Protein AF-A0A4Q2D2C4-F1 (afdb_monomer_lite)

Sequence (188 aa):
MQDNMLVNVSGLPGRWMGMDLNIEHLIRYMKALFASKGIYSNWERLGNISAGIHWLHQLKKQVTTSVKSGYYSSTHKNVDTSPLVFRIANKVSELHLQHYSPKHTSNPKNQPVPDLQAAGYKKFASSSLDIFNQKVMAWKEGIASEEFSKEPEGLMEEDTIGENQILAIDPEDLPENQHDGSALHDDD

pLDDT: mean 72.81, std 18.46, range [30.92, 94.38]

Foldseek 3Di:
DDDFDWDQPPPDPPRTDTDDPCVVVLVVVLVVVLPVVPPPRDPVVSVVCSVCVVVVVVVVVVVCVVVVVDDQDPDPDDGPCVVVVVVVVVVCVVVVVVDDDPCPVVDPPDDPDDPPVVVVVVVPVPDPPVLVVVVVVCVVVVHDPPPSPPDPPDDPPPPDPDDPPPPPPPPPPDPPPPPDDDDDDDDD

Secondary structure (DSSP, 8-state):
---PEEE-TT--TT--EEE-THHHHHHHHHHHHHHTTGGG--HHHHHHHHHHHHHHHHHHHHHHHHTT---S-SSSSPP--HHHHHHHHHHHHHTTTTS--S--TT-TT-PPPP-HHHHHHHHHHHS-HHHHHHHHHHHHHT--TTSS----S-----------------TT-S--------------

Radius of gyration: 35.4 Å; chains: 1; bounding box: 76×49×92 Å

Structure (mmCIF, N/CA/C/O backbone):
data_AF-A0A4Q2D2C4-F1
#
_entry.id   AF-A0A4Q2D2C4-F1
#
loop_
_atom_site.group_PDB
_atom_site.id
_atom_site.type_symbol
_atom_site.label_atom_id
_atom_site.label_alt_id
_atom_site.label_comp_id
_atom_site.label_asym_id
_atom_site.label_entity_id
_atom_site.label_seq_id
_atom_site.pdbx_PDB_ins_code
_atom_site.Cartn_x
_atom_site.Cartn_y
_atom_site.Cartn_z
_atom_site.occupancy
_atom_site.B_iso_or_equiv
_atom_site.auth_seq_id
_atom_site.auth_comp_id
_atom_site.auth_asym_id
_atom_site.auth_atom_id
_atom_site.pdbx_PDB_model_num
ATOM 1 N N . MET A 1 1 ? 27.115 -2.542 -12.116 1.00 40.25 1 MET A N 1
ATOM 2 C CA . MET A 1 1 ? 27.566 -2.928 -13.464 1.00 40.25 1 MET A CA 1
ATOM 3 C C . MET A 1 1 ? 26.462 -3.817 -14.013 1.00 40.25 1 MET A C 1
ATOM 5 O O . MET A 1 1 ? 26.250 -4.877 -13.449 1.00 40.25 1 MET A O 1
ATOM 9 N N . GLN A 1 2 ? 25.612 -3.302 -14.906 1.00 51.84 2 GLN A N 1
ATOM 10 C CA . GLN A 1 2 ? 24.543 -4.097 -15.523 1.00 51.84 2 GLN A CA 1
ATOM 11 C C . GLN A 1 2 ? 25.089 -4.597 -16.859 1.00 51.84 2 GLN A C 1
ATOM 13 O O . GLN A 1 2 ? 25.426 -3.784 -17.720 1.00 51.84 2 GLN A O 1
ATOM 18 N N . ASP A 1 3 ? 25.232 -5.911 -16.995 1.00 51.91 3 ASP A N 1
ATOM 19 C CA . ASP A 1 3 ? 25.714 -6.543 -18.219 1.00 51.91 3 ASP A CA 1
ATOM 20 C C . ASP A 1 3 ? 24.605 -6.481 -19.275 1.00 51.91 3 ASP A C 1
ATOM 22 O O . ASP A 1 3 ? 23.665 -7.275 -19.272 1.00 51.91 3 ASP A O 1
ATOM 26 N N . ASN A 1 4 ? 24.673 -5.491 -20.166 1.00 65.75 4 ASN A N 1
ATOM 27 C CA . ASN A 1 4 ? 23.755 -5.404 -21.297 1.00 65.75 4 ASN A CA 1
ATOM 28 C C . ASN A 1 4 ? 24.080 -6.528 -22.286 1.00 65.75 4 ASN A C 1
ATOM 30 O O . ASN A 1 4 ? 25.170 -6.570 -22.860 1.00 65.75 4 ASN A O 1
ATOM 34 N N . MET A 1 5 ? 23.131 -7.438 -22.500 1.00 74.19 5 MET A N 1
ATOM 35 C CA . MET A 1 5 ? 23.293 -8.523 -23.464 1.00 74.19 5 MET A CA 1
ATOM 36 C C . MET A 1 5 ? 23.126 -7.991 -24.890 1.00 74.19 5 MET A C 1
ATOM 38 O O . MET A 1 5 ? 22.168 -7.282 -25.193 1.00 74.19 5 MET A O 1
ATOM 42 N N . LEU A 1 6 ? 24.040 -8.353 -25.789 1.00 82.88 6 LEU A N 1
ATOM 43 C CA . LEU A 1 6 ? 23.878 -8.124 -27.223 1.00 82.88 6 LEU A CA 1
ATOM 44 C C . LEU A 1 6 ? 23.164 -9.328 -27.841 1.00 82.88 6 LEU A C 1
ATOM 46 O O . LEU A 1 6 ? 23.638 -10.457 -27.722 1.00 82.88 6 LEU A O 1
ATOM 50 N N . VAL A 1 7 ? 22.048 -9.095 -28.530 1.00 82.00 7 VAL A N 1
ATOM 51 C CA . VAL A 1 7 ? 21.316 -10.142 -29.255 1.00 82.00 7 VAL A CA 1
ATOM 52 C C . VAL A 1 7 ? 21.260 -9.797 -30.736 1.00 82.00 7 VAL A C 1
ATOM 54 O O . VAL A 1 7 ? 20.929 -8.677 -31.129 1.00 82.00 7 VAL A O 1
ATOM 57 N N . ASN A 1 8 ? 21.595 -10.770 -31.581 1.00 89.62 8 ASN A N 1
ATOM 58 C CA . ASN A 1 8 ? 21.435 -10.649 -33.022 1.00 89.62 8 ASN A CA 1
ATOM 59 C C . ASN A 1 8 ? 20.040 -11.128 -33.429 1.00 89.62 8 ASN A C 1
ATOM 61 O O . ASN A 1 8 ? 19.830 -12.300 -33.727 1.00 89.62 8 ASN A O 1
ATOM 65 N N . VAL A 1 9 ? 19.088 -10.199 -33.455 1.00 83.62 9 VAL A N 1
ATOM 66 C CA . VAL A 1 9 ? 17.686 -10.482 -33.808 1.00 83.62 9 VAL A CA 1
ATOM 67 C C . VAL A 1 9 ? 17.524 -10.884 -35.281 1.00 83.62 9 VAL A C 1
ATOM 69 O O . VAL A 1 9 ? 16.544 -11.519 -35.650 1.00 83.62 9 VAL A O 1
ATOM 72 N N . SER A 1 10 ? 18.481 -10.502 -36.131 1.00 86.00 10 SER A N 1
ATOM 73 C CA . SER A 1 10 ? 18.415 -10.685 -37.586 1.00 86.00 10 SER A CA 1
ATOM 74 C C . SER A 1 10 ? 19.129 -11.937 -38.101 1.00 86.00 10 SER A C 1
ATOM 76 O O . SER A 1 10 ? 18.955 -12.298 -39.260 1.00 86.00 10 SER A O 1
ATOM 78 N N . GLY A 1 11 ? 19.987 -12.556 -37.284 1.00 89.00 11 GLY A N 1
ATOM 79 C CA . GLY A 1 11 ? 20.883 -13.644 -37.692 1.00 89.00 11 GLY A CA 1
ATOM 80 C C . GLY A 1 11 ? 22.022 -13.234 -38.642 1.00 89.00 11 GLY A C 1
ATOM 81 O O . GLY A 1 11 ? 22.864 -14.065 -38.967 1.00 89.00 11 GLY A O 1
ATOM 82 N N . LEU A 1 12 ? 22.093 -11.969 -39.077 1.00 89.25 12 LEU A N 1
ATOM 83 C CA . LEU A 1 12 ? 23.115 -11.488 -40.012 1.00 89.25 12 LEU A CA 1
ATOM 84 C C . LEU A 1 12 ? 24.396 -11.058 -39.276 1.00 89.25 12 LEU A C 1
ATOM 86 O O . LEU A 1 12 ? 24.305 -10.375 -38.250 1.00 89.25 12 LEU A O 1
ATOM 90 N N . PRO A 1 13 ? 25.595 -11.400 -39.781 1.00 91.31 13 PRO A N 1
ATOM 91 C CA . PRO A 1 13 ? 26.849 -11.015 -39.142 1.00 91.31 13 PRO A CA 1
ATOM 92 C C . PRO A 1 13 ? 26.982 -9.487 -39.058 1.00 91.31 13 PRO A C 1
ATOM 94 O O . PRO A 1 13 ? 26.663 -8.764 -39.999 1.00 91.31 13 PRO A O 1
ATOM 97 N N . GLY A 1 14 ? 27.435 -8.994 -37.903 1.00 88.12 14 GLY A N 1
ATOM 98 C CA . GLY A 1 14 ? 27.651 -7.563 -37.655 1.00 88.12 14 GLY A CA 1
ATOM 99 C C . GLY A 1 14 ? 26.406 -6.757 -37.262 1.00 88.12 14 GLY A C 1
ATOM 100 O O . GLY A 1 14 ? 26.527 -5.561 -37.012 1.00 88.12 14 GLY A O 1
ATOM 101 N N . ARG A 1 15 ? 25.221 -7.376 -37.160 1.00 82.75 15 ARG A N 1
ATOM 102 C CA . ARG A 1 15 ? 23.982 -6.705 -36.723 1.00 82.75 15 ARG A CA 1
ATOM 103 C C . ARG A 1 15 ? 23.588 -7.129 -35.310 1.00 82.75 15 ARG A C 1
ATOM 105 O O . ARG A 1 15 ? 22.742 -7.995 -35.113 1.00 82.75 15 ARG A O 1
ATOM 112 N N . TRP A 1 16 ? 24.209 -6.498 -34.322 1.00 88.31 16 TRP A N 1
ATOM 113 C CA . TRP A 1 16 ? 23.916 -6.720 -32.906 1.00 88.31 16 TRP A CA 1
ATOM 114 C C . TRP A 1 16 ? 23.023 -5.607 -32.367 1.00 88.31 16 TRP A C 1
ATOM 116 O O . TRP A 1 16 ? 23.279 -4.430 -32.618 1.00 88.31 16 TRP A O 1
ATOM 126 N N . MET A 1 17 ? 21.985 -5.973 -31.619 1.00 83.31 17 MET A N 1
ATOM 127 C CA . MET A 1 17 ? 21.137 -5.027 -30.900 1.00 83.31 17 MET A CA 1
ATOM 128 C C . MET A 1 17 ? 21.370 -5.196 -29.401 1.00 83.31 17 MET A C 1
ATOM 130 O O . MET A 1 17 ? 21.334 -6.313 -28.885 1.00 83.31 17 MET A O 1
ATOM 134 N N . GLY A 1 18 ? 21.624 -4.089 -28.704 1.00 78.75 18 GLY A N 1
ATOM 135 C CA . GLY A 1 18 ? 21.686 -4.089 -27.246 1.00 78.75 18 GLY A CA 1
ATOM 136 C C . GLY A 1 18 ? 20.310 -4.345 -26.653 1.00 78.75 18 GLY A C 1
ATOM 137 O O . GLY A 1 18 ? 19.351 -3.652 -26.985 1.00 78.75 18 GLY A O 1
ATOM 138 N N . MET A 1 19 ? 20.219 -5.346 -25.786 1.00 67.44 19 MET A N 1
ATOM 139 C CA . MET A 1 19 ? 19.040 -5.604 -24.980 1.00 67.44 19 MET A CA 1
ATOM 140 C C . MET A 1 19 ? 19.183 -4.826 -23.674 1.00 67.44 19 MET A C 1
ATOM 142 O O . MET A 1 19 ? 20.018 -5.149 -22.831 1.00 67.44 19 MET A O 1
ATOM 146 N N . ASP A 1 20 ? 18.384 -3.772 -23.529 1.00 70.88 20 ASP A N 1
ATOM 147 C CA . ASP A 1 20 ? 18.304 -3.025 -22.279 1.00 70.88 20 ASP A CA 1
ATOM 148 C C . ASP A 1 20 ? 17.490 -3.838 -21.269 1.00 70.88 20 ASP A C 1
ATOM 150 O O . ASP A 1 20 ? 16.268 -3.915 -21.366 1.00 70.88 20 ASP A O 1
ATOM 154 N N . LEU A 1 21 ? 18.154 -4.452 -20.290 1.00 61.72 21 LEU A N 1
ATOM 155 C CA . LEU A 1 21 ? 17.480 -5.214 -19.233 1.00 61.72 21 LEU A CA 1
ATOM 156 C C . LEU A 1 21 ? 16.567 -4.328 -18.364 1.00 61.72 21 LEU A C 1
ATOM 158 O O . LEU A 1 21 ? 15.630 -4.832 -17.741 1.00 61.72 21 LEU A O 1
ATOM 162 N N . ASN A 1 22 ? 16.741 -3.000 -18.379 1.00 67.94 22 ASN A N 1
ATOM 163 C CA . ASN A 1 22 ? 15.815 -2.087 -17.708 1.00 67.94 22 ASN A CA 1
ATOM 164 C C . ASN A 1 22 ? 14.455 -1.991 -18.424 1.00 67.94 22 ASN A C 1
ATOM 166 O O . ASN A 1 22 ? 13.475 -1.534 -17.818 1.00 67.94 22 ASN A O 1
ATOM 170 N N . ILE A 1 23 ? 14.345 -2.486 -19.667 1.00 78.25 23 ILE A N 1
ATOM 171 C CA . ILE A 1 23 ? 13.066 -2.574 -20.377 1.00 78.25 23 ILE A CA 1
ATOM 172 C C . ILE A 1 23 ? 12.100 -3.533 -19.680 1.00 78.25 23 ILE A C 1
ATOM 174 O O . ILE A 1 23 ? 10.892 -3.310 -19.732 1.00 78.25 23 ILE A O 1
ATOM 178 N N . GLU A 1 24 ? 12.593 -4.549 -18.960 1.00 78.94 24 GLU A N 1
ATOM 179 C CA . GLU A 1 24 ? 11.726 -5.474 -18.222 1.00 78.94 24 GLU A CA 1
ATOM 180 C C . GLU A 1 24 ? 10.924 -4.727 -17.150 1.00 78.94 24 GLU A C 1
ATOM 182 O O . GLU A 1 24 ? 9.713 -4.924 -17.015 1.00 78.94 24 GLU A O 1
ATOM 187 N N . HIS A 1 25 ? 11.568 -3.811 -16.422 1.00 80.19 25 HIS A N 1
ATOM 188 C CA . HIS A 1 25 ? 10.891 -2.991 -15.422 1.00 80.19 25 HIS A CA 1
ATOM 189 C C . HIS A 1 25 ? 9.840 -2.081 -16.062 1.00 80.19 25 HIS A C 1
ATOM 191 O O . HIS A 1 25 ? 8.731 -1.969 -15.533 1.00 80.19 25 HIS A O 1
ATOM 197 N N . LEU A 1 26 ? 10.141 -1.481 -17.216 1.00 83.69 26 LEU A N 1
ATOM 198 C CA . LEU A 1 26 ? 9.182 -0.664 -17.965 1.00 83.69 26 LEU A CA 1
ATOM 199 C C . LEU A 1 26 ? 7.994 -1.496 -18.464 1.00 83.69 26 LEU A C 1
ATOM 201 O O . LEU A 1 26 ? 6.846 -1.106 -18.248 1.00 83.69 26 LEU A O 1
ATOM 205 N N . ILE A 1 27 ? 8.244 -2.677 -19.032 1.00 87.31 27 ILE A N 1
ATOM 206 C CA . ILE A 1 27 ? 7.202 -3.611 -19.479 1.00 87.31 27 ILE A CA 1
ATOM 207 C C . ILE A 1 27 ? 6.343 -4.061 -18.293 1.00 87.31 27 ILE A C 1
ATOM 209 O O . ILE A 1 27 ? 5.116 -4.107 -18.404 1.00 87.31 27 ILE A O 1
ATOM 213 N N . ARG A 1 28 ? 6.948 -4.356 -17.137 1.00 86.81 28 ARG A N 1
ATOM 214 C CA . ARG A 1 28 ? 6.221 -4.717 -15.912 1.00 86.81 28 ARG A CA 1
ATOM 215 C C . ARG A 1 28 ? 5.295 -3.587 -15.463 1.00 86.81 28 ARG A C 1
ATOM 217 O O . ARG A 1 28 ? 4.134 -3.847 -15.145 1.00 86.81 28 ARG A O 1
ATOM 224 N N . TYR A 1 29 ? 5.768 -2.340 -15.488 1.00 87.75 29 TYR A N 1
ATOM 225 C CA . TYR A 1 29 ? 4.935 -1.175 -15.181 1.00 87.75 29 TYR A CA 1
ATOM 226 C C . TYR A 1 29 ? 3.798 -0.989 -16.184 1.00 87.75 29 TYR A C 1
ATOM 228 O O . TYR A 1 29 ? 2.659 -0.766 -15.774 1.00 87.75 29 TYR A O 1
ATOM 236 N N . MET A 1 30 ? 4.075 -1.131 -17.479 1.00 90.25 30 MET A N 1
ATOM 237 C CA . MET A 1 30 ? 3.050 -1.046 -18.519 1.00 90.25 30 MET A CA 1
ATOM 238 C C . MET A 1 30 ? 1.974 -2.117 -18.339 1.00 90.25 30 MET A C 1
ATOM 240 O O . MET A 1 30 ? 0.790 -1.797 -18.392 1.00 90.25 30 MET A O 1
ATOM 244 N N . LYS A 1 31 ? 2.363 -3.365 -18.048 1.00 90.75 31 LYS A N 1
ATOM 245 C CA . LYS A 1 31 ? 1.420 -4.455 -17.753 1.00 90.75 31 LYS A CA 1
ATOM 246 C C . LYS A 1 31 ? 0.554 -4.143 -16.534 1.00 90.75 31 LYS A C 1
ATOM 248 O O . LYS A 1 31 ? -0.653 -4.343 -16.595 1.00 90.75 31 LYS A O 1
ATOM 253 N N . ALA A 1 32 ? 1.137 -3.610 -15.458 1.00 91.31 32 ALA A N 1
ATOM 254 C CA . ALA A 1 32 ? 0.386 -3.237 -14.259 1.00 91.31 32 ALA A CA 1
ATOM 255 C C . ALA A 1 32 ? -0.622 -2.102 -14.527 1.00 91.31 32 ALA A C 1
ATOM 257 O O . ALA A 1 32 ? -1.774 -2.184 -14.103 1.00 91.31 32 ALA A O 1
ATOM 258 N N . LEU A 1 33 ? -0.216 -1.067 -15.271 1.00 89.56 33 LEU A N 1
ATOM 259 C CA . LEU A 1 33 ? -1.085 0.054 -15.657 1.00 89.56 33 LEU A CA 1
ATOM 260 C C . LEU A 1 33 ? -2.170 -0.347 -16.664 1.00 89.56 33 LEU A C 1
ATOM 262 O O . LEU A 1 33 ? -3.260 0.225 -16.675 1.00 89.56 33 LEU A O 1
ATOM 266 N N . PHE A 1 34 ? -1.878 -1.323 -17.518 1.00 91.94 34 PHE A N 1
ATOM 267 C CA . PHE A 1 34 ? -2.854 -1.903 -18.427 1.00 91.94 34 PHE A CA 1
ATOM 268 C C . PHE A 1 34 ? -3.867 -2.764 -17.665 1.00 91.94 34 PHE A C 1
ATOM 270 O O . PHE A 1 34 ? -5.068 -2.617 -17.869 1.00 91.94 34 PHE A O 1
ATOM 277 N N . ALA A 1 35 ? -3.410 -3.607 -16.737 1.00 91.94 35 ALA A N 1
ATOM 278 C CA . ALA A 1 35 ? -4.273 -4.473 -15.936 1.00 91.94 35 ALA A CA 1
ATOM 279 C C . ALA A 1 35 ? -5.197 -3.687 -14.991 1.00 91.94 35 ALA A C 1
ATOM 281 O O . ALA A 1 35 ? -6.359 -4.057 -14.835 1.00 91.94 35 ALA A O 1
ATOM 282 N N . SER A 1 36 ? -4.731 -2.573 -14.411 1.00 90.19 36 SER A N 1
ATOM 283 C CA . SER A 1 36 ? -5.508 -1.773 -13.448 1.00 90.19 36 SER A CA 1
ATOM 284 C C . SER A 1 36 ? -6.806 -1.182 -14.007 1.00 90.19 36 SER A C 1
ATOM 286 O O . SER A 1 36 ? -7.666 -0.748 -13.244 1.00 90.19 36 SER A O 1
ATOM 288 N N . LYS A 1 37 ? -6.973 -1.158 -15.334 1.00 88.25 37 LYS A N 1
ATOM 289 C CA . LYS A 1 37 ? -8.200 -0.679 -15.977 1.00 88.25 37 LYS A CA 1
ATOM 290 C C . LYS A 1 37 ? -9.253 -1.778 -16.184 1.00 88.25 37 LYS A C 1
ATOM 292 O O . LYS A 1 37 ? -10.430 -1.450 -16.337 1.00 88.25 37 LYS A O 1
ATOM 297 N N . GLY A 1 38 ? -8.862 -3.052 -16.167 1.00 91.25 38 GLY A N 1
ATOM 298 C CA . GLY A 1 38 ? -9.773 -4.184 -16.337 1.00 91.25 38 GLY A CA 1
ATOM 299 C C . GLY A 1 38 ? -10.383 -4.270 -17.741 1.00 91.25 38 GLY A C 1
ATOM 300 O O . GLY A 1 38 ? -9.673 -4.412 -18.729 1.00 91.25 38 GLY A O 1
ATOM 301 N N . ILE A 1 39 ? -11.714 -4.199 -17.833 1.00 89.88 39 ILE A N 1
ATOM 302 C CA . ILE A 1 39 ? -12.476 -4.473 -19.069 1.00 89.88 39 ILE A CA 1
ATOM 303 C C . ILE A 1 39 ? -12.185 -3.447 -20.182 1.00 89.88 39 ILE A C 1
ATOM 305 O O . ILE A 1 39 ? -12.280 -3.766 -21.362 1.00 89.88 39 ILE A O 1
ATOM 309 N N . TYR A 1 40 ? -11.769 -2.226 -19.832 1.00 88.88 40 TYR A N 1
ATOM 310 C CA . TYR A 1 40 ? -11.485 -1.157 -20.803 1.00 88.88 40 TYR A CA 1
ATOM 311 C C . TYR A 1 40 ? -10.021 -1.110 -21.269 1.00 88.88 40 TYR A C 1
ATOM 313 O O . TYR A 1 40 ? -9.517 -0.057 -21.675 1.00 88.88 40 TYR A O 1
ATOM 321 N N . SER A 1 41 ? -9.299 -2.220 -21.162 1.00 90.31 41 SER A N 1
ATOM 322 C CA . SER A 1 41 ? -7.898 -2.303 -21.563 1.00 90.31 41 SER A CA 1
ATOM 323 C C . SER A 1 41 ? -7.787 -2.599 -23.061 1.00 90.31 41 SER A C 1
ATOM 325 O O . SER A 1 41 ? -7.945 -3.735 -23.493 1.00 90.31 41 SER A O 1
ATOM 327 N N . ASN A 1 42 ? -7.530 -1.559 -23.865 1.00 93.94 42 ASN A N 1
ATOM 328 C CA . ASN A 1 42 ? -7.371 -1.652 -25.321 1.00 93.94 42 ASN A CA 1
ATOM 329 C C . ASN A 1 42 ? -5.915 -1.388 -25.771 1.00 93.94 42 ASN A C 1
ATOM 331 O O . ASN A 1 42 ? -5.143 -0.708 -25.090 1.00 93.94 42 ASN A O 1
ATOM 335 N N . TRP A 1 43 ? -5.529 -1.941 -26.924 1.00 91.81 43 TRP A N 1
ATOM 336 C CA . TRP A 1 43 ? -4.157 -1.842 -27.446 1.00 91.81 43 TRP A CA 1
ATOM 337 C C . TRP A 1 43 ? -3.723 -0.405 -27.752 1.00 91.81 43 TRP A C 1
ATOM 339 O O . TRP A 1 43 ? -2.578 -0.043 -27.493 1.00 91.81 43 TRP A O 1
ATOM 349 N N . GLU A 1 44 ? -4.640 0.435 -28.227 1.00 92.44 44 GLU A N 1
ATOM 350 C CA . GLU A 1 44 ? -4.375 1.853 -28.493 1.00 92.44 44 GLU A CA 1
ATOM 351 C C . GLU A 1 44 ? -3.953 2.598 -27.218 1.00 92.44 44 GLU A C 1
ATOM 353 O O . GLU A 1 44 ? -2.967 3.336 -27.191 1.00 92.44 44 GLU A O 1
ATOM 358 N N . ARG A 1 45 ? -4.626 2.323 -26.101 1.00 86.94 45 ARG A N 1
ATOM 359 C CA . ARG A 1 45 ? -4.282 2.882 -24.795 1.00 86.94 45 ARG A CA 1
ATOM 360 C C . ARG A 1 45 ? -2.980 2.322 -24.253 1.00 86.94 45 ARG A C 1
ATOM 362 O O . ARG A 1 45 ? -2.275 3.062 -23.575 1.00 86.94 45 ARG A O 1
ATOM 369 N N . LEU A 1 46 ? -2.635 1.066 -24.544 1.00 90.75 46 LEU A N 1
ATOM 370 C CA . LEU A 1 46 ? -1.300 0.556 -24.224 1.00 90.75 46 LEU A CA 1
ATOM 371 C C . LEU A 1 46 ? -0.218 1.366 -24.954 1.00 90.75 46 LEU A C 1
ATOM 373 O O . LEU A 1 46 ? 0.797 1.681 -24.338 1.00 90.75 46 LEU A O 1
ATOM 377 N N . GLY A 1 47 ? -0.466 1.763 -26.207 1.00 91.31 47 GLY A N 1
ATOM 378 C CA . GLY A 1 47 ? 0.388 2.691 -26.957 1.00 91.31 47 GLY A CA 1
ATOM 379 C C . GLY A 1 47 ? 0.481 4.079 -26.312 1.00 91.31 47 GLY A C 1
ATOM 380 O O . GLY A 1 47 ? 1.571 4.610 -26.123 1.00 91.31 47 GLY A O 1
ATOM 381 N N . ASN A 1 48 ? -0.643 4.644 -25.867 1.00 91.94 48 ASN A N 1
ATOM 382 C CA . ASN A 1 48 ? -0.630 5.933 -25.162 1.00 91.94 48 ASN A CA 1
ATOM 383 C C . ASN A 1 48 ? 0.110 5.854 -23.810 1.00 91.94 48 ASN A C 1
ATOM 385 O O . ASN A 1 48 ? 0.864 6.758 -23.450 1.00 91.94 48 ASN A O 1
ATOM 389 N N . ILE A 1 49 ? -0.067 4.757 -23.063 1.00 90.06 49 ILE A N 1
ATOM 390 C CA . ILE A 1 49 ? 0.644 4.504 -21.800 1.00 90.06 49 ILE A CA 1
ATOM 391 C C . ILE A 1 49 ? 2.142 4.316 -22.055 1.00 90.06 49 ILE A C 1
ATOM 393 O O . ILE A 1 49 ? 2.946 4.825 -21.276 1.00 90.06 49 ILE A O 1
ATOM 397 N N . SER A 1 50 ? 2.526 3.609 -23.122 1.00 90.69 50 SER A N 1
ATOM 398 C CA . SER A 1 50 ? 3.934 3.381 -23.458 1.00 90.69 50 SER A CA 1
ATOM 399 C C . SER A 1 50 ? 4.645 4.687 -23.805 1.00 90.69 50 SER A C 1
ATOM 401 O O . SER A 1 50 ? 5.733 4.934 -23.290 1.00 90.69 50 SER A O 1
ATOM 403 N N . ALA A 1 51 ? 3.998 5.570 -24.572 1.00 91.31 51 ALA A N 1
ATOM 404 C CA . ALA A 1 51 ? 4.527 6.892 -24.895 1.00 91.31 51 ALA A CA 1
ATOM 405 C C . ALA A 1 51 ? 4.688 7.781 -23.644 1.00 91.31 51 ALA A C 1
ATOM 407 O O . ALA A 1 51 ? 5.652 8.535 -23.527 1.00 91.31 51 ALA A O 1
ATOM 408 N N . GLY A 1 52 ? 3.766 7.670 -22.680 1.00 90.31 52 GLY A N 1
ATOM 409 C CA . GLY A 1 52 ? 3.765 8.457 -21.442 1.00 90.31 52 GLY A CA 1
ATOM 410 C C . GLY A 1 52 ? 4.515 7.839 -20.255 1.00 90.31 52 GLY A C 1
ATOM 411 O O . GLY A 1 52 ? 4.549 8.448 -19.182 1.00 90.31 52 GLY A O 1
ATOM 412 N N . ILE A 1 53 ? 5.104 6.646 -20.394 1.00 89.25 53 ILE A N 1
ATOM 413 C CA . ILE A 1 53 ? 5.600 5.862 -19.248 1.00 89.25 53 ILE A CA 1
ATOM 414 C C . ILE A 1 53 ? 6.691 6.587 -18.453 1.00 89.25 53 ILE A C 1
ATOM 416 O O . ILE A 1 53 ? 6.745 6.477 -17.227 1.00 89.25 53 ILE A O 1
ATOM 420 N N . HIS A 1 54 ? 7.525 7.372 -19.138 1.00 86.19 54 HIS A N 1
ATOM 421 C CA . HIS A 1 54 ? 8.590 8.150 -18.514 1.00 86.19 54 HIS A CA 1
ATOM 422 C C . HIS A 1 54 ? 8.027 9.181 -17.525 1.00 86.19 54 HIS A C 1
ATOM 424 O O . HIS A 1 54 ? 8.434 9.220 -16.362 1.00 86.19 54 HIS A O 1
ATOM 430 N N . TRP A 1 55 ? 7.028 9.955 -17.958 1.00 91.19 55 TRP A N 1
ATOM 431 C CA . TRP A 1 55 ? 6.356 10.957 -17.130 1.00 91.19 55 TRP A CA 1
ATOM 432 C C . TRP A 1 55 ? 5.574 10.321 -15.984 1.00 91.19 55 TRP A C 1
ATOM 434 O O . TRP A 1 55 ? 5.664 10.778 -14.846 1.00 91.19 55 TRP A O 1
ATOM 444 N N . LEU A 1 56 ? 4.873 9.213 -16.247 1.00 89.88 56 LEU A N 1
ATOM 445 C CA . LEU A 1 56 ? 4.161 8.462 -15.208 1.00 89.88 56 LEU A CA 1
ATOM 446 C C . LEU A 1 56 ? 5.111 7.953 -14.118 1.00 89.88 56 LEU A C 1
ATOM 448 O O . LEU A 1 56 ? 4.772 7.969 -12.934 1.00 89.88 56 LEU A O 1
ATOM 452 N N . HIS A 1 57 ? 6.321 7.539 -14.495 1.00 86.75 57 HIS A N 1
ATOM 453 C CA . HIS A 1 57 ? 7.327 7.098 -13.539 1.00 86.75 57 HIS A CA 1
ATOM 454 C C . HIS A 1 57 ? 7.857 8.256 -12.679 1.00 86.75 57 HIS A C 1
ATOM 456 O O . HIS A 1 57 ? 8.024 8.094 -11.467 1.00 86.75 57 HIS A O 1
ATOM 462 N N . GLN A 1 58 ? 8.100 9.426 -13.276 1.00 88.50 58 GLN A N 1
ATOM 463 C CA . GLN A 1 58 ? 8.482 10.626 -12.524 1.00 88.50 58 GLN A CA 1
ATOM 464 C C . GLN A 1 58 ? 7.377 11.047 -11.548 1.00 88.50 58 GLN A C 1
ATOM 466 O O . GLN A 1 58 ? 7.653 11.272 -10.369 1.00 88.50 58 GLN A O 1
ATOM 471 N N . LEU A 1 59 ? 6.123 11.054 -12.004 1.00 91.38 59 LEU A N 1
ATOM 472 C CA . LEU A 1 59 ? 4.971 11.396 -11.174 1.00 91.38 59 LEU A CA 1
ATOM 473 C C . LEU A 1 59 ? 4.799 10.406 -10.017 1.00 91.38 59 LEU A C 1
ATOM 475 O O . LEU A 1 59 ? 4.607 10.823 -8.877 1.00 91.38 59 LEU A O 1
ATOM 479 N N . LYS A 1 60 ? 4.971 9.100 -10.264 1.00 88.25 60 LYS A N 1
ATOM 480 C CA . LYS A 1 60 ? 4.991 8.085 -9.200 1.00 88.25 60 LYS A CA 1
ATOM 481 C C . LYS A 1 60 ? 6.051 8.407 -8.146 1.00 88.25 60 LYS A C 1
ATOM 483 O O . LYS A 1 60 ? 5.748 8.345 -6.956 1.00 88.25 60 LYS A O 1
ATOM 488 N N . LYS A 1 61 ? 7.282 8.734 -8.559 1.00 87.19 61 LYS A N 1
ATOM 489 C CA . LYS A 1 61 ? 8.361 9.114 -7.632 1.00 87.19 61 LYS A CA 1
ATOM 490 C C . LYS A 1 61 ? 7.974 10.352 -6.827 1.00 87.19 61 LYS A C 1
ATOM 492 O O . LYS A 1 61 ? 8.082 10.323 -5.608 1.00 87.19 61 LYS A O 1
ATOM 497 N N . GLN A 1 62 ? 7.460 11.389 -7.483 1.00 92.00 62 GLN A N 1
ATOM 498 C CA . GLN A 1 62 ? 7.055 12.631 -6.825 1.00 92.00 62 GLN A CA 1
ATOM 499 C C . GLN A 1 62 ? 5.942 12.409 -5.792 1.00 92.00 62 GLN A C 1
ATOM 501 O O . GLN A 1 62 ? 6.067 12.878 -4.664 1.00 92.00 62 GLN A O 1
ATOM 506 N N . VAL A 1 63 ? 4.900 11.650 -6.142 1.00 91.75 63 VAL A N 1
ATOM 507 C CA . VAL A 1 63 ? 3.797 11.304 -5.228 1.00 91.75 63 VAL A CA 1
ATOM 508 C C . VAL A 1 63 ? 4.292 10.444 -4.065 1.00 91.75 63 VAL A C 1
ATOM 510 O O . VAL A 1 63 ? 3.924 10.653 -2.914 1.00 91.75 63 VAL A O 1
ATOM 513 N N . THR A 1 64 ? 5.172 9.485 -4.339 1.00 86.56 64 THR A N 1
ATOM 514 C CA . THR A 1 64 ? 5.731 8.614 -3.297 1.00 86.56 64 THR A CA 1
ATOM 515 C C . THR A 1 64 ? 6.562 9.424 -2.295 1.00 86.56 64 THR A C 1
ATOM 517 O O . THR A 1 64 ? 6.458 9.214 -1.083 1.00 86.56 64 THR A O 1
ATOM 520 N N . THR A 1 65 ? 7.348 10.384 -2.792 1.00 87.38 65 THR A N 1
ATOM 521 C CA . THR A 1 65 ? 8.122 11.320 -1.971 1.00 87.38 65 THR A CA 1
ATOM 522 C C . THR A 1 65 ? 7.216 12.263 -1.180 1.00 87.38 65 THR A C 1
ATOM 524 O O . THR A 1 65 ? 7.447 12.449 0.014 1.00 87.38 65 THR A O 1
ATOM 527 N N . SER A 1 66 ? 6.163 12.820 -1.790 1.00 89.69 66 SER A N 1
ATOM 528 C CA . SER A 1 66 ? 5.262 13.762 -1.108 1.00 89.69 66 SER A CA 1
ATOM 529 C C . SER A 1 66 ? 4.477 13.104 0.028 1.00 89.69 66 SER A C 1
ATOM 531 O O . SER A 1 66 ? 4.329 13.696 1.095 1.00 89.69 66 SER A O 1
ATOM 533 N N . VAL A 1 67 ? 4.055 11.851 -0.153 1.00 86.44 67 VAL A N 1
ATOM 534 C CA . VAL A 1 67 ? 3.342 11.068 0.872 1.00 86.44 67 VAL A CA 1
ATOM 535 C C . VAL A 1 67 ? 4.311 10.435 1.885 1.00 86.44 67 VAL A C 1
ATOM 537 O O . VAL A 1 67 ? 3.886 9.783 2.837 1.00 86.44 67 VAL A O 1
ATOM 540 N N . LYS A 1 68 ? 5.632 10.617 1.721 1.00 83.25 68 LYS A N 1
ATOM 541 C CA . LYS A 1 68 ? 6.669 9.968 2.547 1.00 83.25 68 LYS A CA 1
ATOM 542 C C . LYS A 1 68 ? 6.460 8.446 2.641 1.00 83.25 68 LYS A C 1
ATOM 544 O O . LYS A 1 68 ? 6.717 7.827 3.676 1.00 83.25 68 LYS A O 1
ATOM 549 N N . SER A 1 69 ? 5.986 7.854 1.543 1.00 78.25 69 SER A N 1
ATOM 550 C CA . SER A 1 69 ? 5.695 6.421 1.385 1.00 78.25 69 SER A CA 1
ATOM 551 C C . SER A 1 69 ? 6.811 5.714 0.600 1.00 78.25 69 SER A C 1
ATOM 553 O O . SER A 1 69 ? 6.598 4.709 -0.071 1.00 78.25 69 SER A O 1
ATOM 555 N N . GLY A 1 70 ? 8.024 6.271 0.649 1.00 76.19 70 GLY A N 1
ATOM 556 C CA . GLY A 1 70 ? 9.201 5.707 -0.002 1.00 76.19 70 GLY A CA 1
ATOM 557 C C . GLY A 1 70 ? 9.449 4.256 0.404 1.00 76.19 70 GLY A C 1
ATOM 558 O O . GLY A 1 70 ? 9.235 3.871 1.550 1.00 76.19 70 GLY A O 1
ATOM 559 N N . TYR A 1 71 ? 9.914 3.456 -0.552 1.00 68.81 71 TYR A N 1
ATOM 560 C CA . TYR A 1 71 ? 10.345 2.086 -0.302 1.00 68.81 71 TYR A CA 1
ATOM 561 C C . TYR A 1 71 ? 11.570 2.113 0.625 1.00 68.81 71 TYR A C 1
ATOM 563 O O . TYR A 1 71 ? 12.586 2.718 0.288 1.00 68.81 71 TYR A O 1
ATOM 571 N N . TYR A 1 72 ? 11.453 1.511 1.811 1.00 65.44 72 TYR A N 1
ATOM 572 C CA . TYR A 1 72 ? 12.432 1.653 2.899 1.00 65.44 72 TYR A CA 1
ATOM 573 C C . TYR A 1 72 ? 13.666 0.753 2.778 1.00 65.44 72 TYR A C 1
ATOM 575 O O . TYR A 1 72 ? 14.610 0.913 3.546 1.00 65.44 72 TYR A O 1
ATOM 583 N N . SER A 1 73 ? 13.702 -0.179 1.828 1.00 57.75 73 SER A N 1
ATOM 584 C CA . SER A 1 73 ? 14.875 -1.032 1.636 1.00 57.75 73 SER A CA 1
ATOM 585 C C . SER A 1 73 ? 15.102 -1.275 0.150 1.00 57.75 73 SER A C 1
ATOM 587 O O . SER A 1 73 ? 14.216 -1.722 -0.550 1.00 57.75 73 SER A O 1
ATOM 589 N N . SER A 1 74 ? 16.279 -0.953 -0.372 1.00 58.34 74 SER A N 1
ATOM 590 C CA . SER A 1 74 ? 16.674 -1.313 -1.744 1.00 58.34 74 SER A CA 1
ATOM 591 C C . SER A 1 74 ? 17.361 -2.681 -1.813 1.00 58.34 74 SER A C 1
ATOM 593 O O . SER A 1 74 ? 17.691 -3.161 -2.894 1.00 58.34 74 SER A O 1
ATOM 595 N N . THR A 1 75 ? 17.590 -3.304 -0.660 1.00 62.78 75 THR A N 1
ATOM 596 C CA . THR A 1 75 ? 18.341 -4.545 -0.485 1.00 62.78 75 THR A CA 1
ATOM 597 C C . THR A 1 75 ? 17.411 -5.664 -0.031 1.00 62.78 75 THR A C 1
ATOM 599 O O . THR A 1 75 ? 16.457 -5.428 0.698 1.00 62.78 75 THR A O 1
ATOM 602 N N . HIS A 1 76 ? 17.699 -6.912 -0.405 1.00 65.44 76 HIS A N 1
ATOM 603 C CA . HIS A 1 76 ? 16.959 -8.110 0.035 1.00 65.44 76 HIS A CA 1
ATOM 604 C C . HIS A 1 76 ? 17.126 -8.427 1.541 1.00 65.44 76 HIS A C 1
ATOM 606 O O . HIS A 1 76 ? 17.160 -9.584 1.946 1.00 65.44 76 HIS A O 1
ATOM 612 N N . LYS A 1 77 ? 17.282 -7.406 2.384 1.00 75.56 77 LYS A N 1
ATOM 613 C CA . LYS A 1 77 ? 17.264 -7.509 3.838 1.00 75.56 77 LYS A CA 1
ATOM 614 C C . LYS A 1 77 ? 15.833 -7.271 4.311 1.00 75.56 77 LYS A C 1
ATOM 616 O O . LYS A 1 77 ? 15.149 -6.401 3.767 1.00 75.56 77 LYS A O 1
ATOM 621 N N . ASN A 1 78 ? 15.406 -8.025 5.324 1.00 75.50 78 ASN A N 1
ATOM 622 C CA . ASN A 1 78 ? 14.121 -7.813 5.989 1.00 75.50 78 ASN A CA 1
ATOM 623 C C . ASN A 1 78 ? 13.972 -6.328 6.334 1.00 75.50 78 ASN A C 1
ATOM 625 O O . ASN A 1 78 ? 14.832 -5.749 7.001 1.00 75.50 78 ASN A O 1
ATOM 629 N N . VAL A 1 79 ? 12.923 -5.711 5.793 1.00 78.38 79 VAL A N 1
ATOM 630 C CA . VAL A 1 79 ? 12.647 -4.287 5.978 1.00 78.38 79 VAL A CA 1
ATOM 631 C C . VAL A 1 79 ? 12.275 -4.071 7.438 1.00 78.38 79 VAL A C 1
ATOM 633 O O . VAL A 1 79 ? 11.417 -4.781 7.956 1.00 78.38 79 VAL A O 1
ATOM 636 N N . ASP A 1 80 ? 12.900 -3.099 8.099 1.00 81.44 80 ASP A N 1
ATOM 637 C CA . ASP A 1 80 ? 12.472 -2.700 9.436 1.00 81.44 80 ASP A CA 1
ATOM 638 C C . ASP A 1 80 ? 11.102 -2.008 9.346 1.00 81.44 80 ASP A C 1
ATOM 640 O O . ASP A 1 80 ? 10.972 -0.899 8.820 1.00 81.44 80 ASP A O 1
ATOM 644 N N . THR A 1 81 ? 10.061 -2.691 9.821 1.00 86.94 81 THR A N 1
ATOM 645 C CA . THR A 1 81 ? 8.676 -2.200 9.824 1.00 86.94 81 THR A CA 1
ATOM 646 C C . THR A 1 81 ? 8.320 -1.431 11.094 1.00 86.94 81 THR A C 1
ATOM 648 O O . THR A 1 81 ? 7.226 -0.863 11.163 1.00 86.94 81 THR A O 1
ATOM 651 N N . SER A 1 82 ? 9.218 -1.369 12.083 1.00 89.56 82 SER A N 1
ATOM 652 C CA . SER A 1 82 ? 8.980 -0.700 13.370 1.00 89.56 82 SER A CA 1
ATOM 653 C C . SER A 1 82 ? 8.500 0.751 13.208 1.00 89.56 82 SER A C 1
ATOM 655 O O . SER A 1 82 ? 7.501 1.115 13.832 1.00 89.56 82 SER A O 1
ATOM 657 N N . PRO A 1 83 ? 9.078 1.580 12.310 1.00 86.62 83 PRO A N 1
ATOM 658 C CA . PRO A 1 83 ? 8.620 2.959 12.125 1.00 86.62 83 PRO A CA 1
ATOM 659 C C . PRO A 1 83 ? 7.173 3.064 11.627 1.00 86.62 83 PRO A C 1
ATOM 661 O O . PRO A 1 83 ? 6.470 4.019 11.959 1.00 86.62 83 PRO A O 1
ATOM 664 N N . LEU A 1 84 ? 6.714 2.102 10.820 1.00 84.00 84 LEU A N 1
ATOM 665 C CA . LEU A 1 84 ? 5.344 2.085 10.309 1.00 84.00 84 LEU A CA 1
ATOM 666 C C . LEU A 1 84 ? 4.357 1.709 11.417 1.00 84.00 84 LEU A C 1
ATOM 668 O O . LEU A 1 84 ? 3.316 2.352 11.547 1.00 84.00 84 LEU A O 1
ATOM 672 N N . VAL A 1 85 ? 4.725 0.733 12.253 1.00 91.06 85 VAL A N 1
ATOM 673 C CA . VAL A 1 85 ? 3.954 0.345 13.442 1.00 91.06 85 VAL A CA 1
ATOM 674 C C . VAL A 1 85 ? 3.818 1.532 14.394 1.00 91.06 85 VAL A C 1
ATOM 676 O O . VAL A 1 85 ? 2.702 1.852 14.797 1.00 91.06 85 VAL A O 1
ATOM 679 N N . PHE A 1 86 ? 4.906 2.258 14.672 1.00 93.25 86 PHE A N 1
ATOM 680 C CA . PHE A 1 86 ? 4.850 3.443 15.532 1.00 93.25 86 PHE A CA 1
ATOM 681 C C . PHE A 1 86 ? 4.011 4.580 14.940 1.00 93.25 86 PHE A C 1
ATOM 683 O O . PHE A 1 86 ? 3.302 5.248 15.685 1.00 93.25 86 PHE A O 1
ATOM 690 N N . ARG A 1 87 ? 4.001 4.792 13.616 1.00 90.19 87 ARG A N 1
ATOM 691 C CA . ARG A 1 87 ? 3.085 5.778 13.002 1.00 90.19 87 ARG A CA 1
ATOM 692 C C . ARG A 1 87 ? 1.621 5.414 13.217 1.00 90.19 87 ARG A C 1
ATOM 694 O O . ARG A 1 87 ? 0.824 6.297 13.525 1.00 90.19 87 ARG A O 1
ATOM 701 N N . ILE A 1 88 ? 1.277 4.138 13.050 1.00 91.81 88 ILE A N 1
ATOM 702 C CA . ILE A 1 88 ? -0.086 3.652 13.281 1.00 91.81 88 ILE A CA 1
ATOM 703 C C . ILE A 1 88 ? -0.432 3.803 14.762 1.00 91.81 88 ILE A C 1
ATOM 705 O O . ILE A 1 88 ? -1.456 4.400 15.071 1.00 91.81 88 ILE A O 1
ATOM 709 N N . ALA A 1 89 ? 0.440 3.349 15.665 1.00 93.88 89 ALA A N 1
ATOM 710 C CA . ALA A 1 89 ? 0.243 3.463 17.108 1.00 93.88 89 ALA A CA 1
ATOM 711 C C . ALA A 1 89 ? 0.059 4.923 17.550 1.00 93.88 89 ALA A C 1
ATOM 713 O O . ALA A 1 89 ? -0.887 5.229 18.272 1.00 93.88 89 ALA A O 1
ATOM 714 N N . ASN A 1 90 ? 0.892 5.837 17.047 1.00 94.38 90 ASN A N 1
ATOM 715 C CA . ASN A 1 90 ? 0.776 7.266 17.326 1.00 94.38 90 ASN A CA 1
ATOM 716 C C . ASN A 1 90 ? -0.546 7.830 16.811 1.00 94.38 90 ASN A C 1
ATOM 718 O O . ASN A 1 90 ? -1.196 8.579 17.530 1.00 94.38 90 ASN A O 1
ATOM 722 N N . LYS A 1 91 ? -0.982 7.450 15.601 1.00 93.25 91 LYS A N 1
ATOM 723 C CA . LYS A 1 91 ? -2.247 7.955 15.052 1.00 93.25 91 LYS A CA 1
ATOM 724 C C . LYS A 1 91 ? -3.463 7.401 15.789 1.00 93.25 91 LYS A C 1
ATOM 726 O O . LYS A 1 91 ? -4.432 8.115 16.010 1.00 93.25 91 LYS A O 1
ATOM 731 N N . VAL A 1 92 ? -3.398 6.137 16.187 1.00 93.69 92 VAL A N 1
ATOM 732 C CA . VAL A 1 92 ? -4.408 5.462 17.006 1.00 93.69 92 VAL A CA 1
ATOM 733 C C . VAL A 1 92 ? -4.500 6.099 18.401 1.00 93.69 92 VAL A C 1
ATOM 735 O O . VAL A 1 92 ? -5.606 6.278 18.909 1.00 93.69 92 VAL A O 1
ATOM 738 N N . SER A 1 93 ? -3.360 6.490 18.980 1.00 92.56 93 SER A N 1
ATOM 739 C CA . SER A 1 93 ? -3.279 7.238 20.242 1.00 92.56 93 SER A CA 1
ATOM 740 C C . SER A 1 93 ? -3.833 8.663 20.110 1.00 92.56 93 SER A C 1
ATOM 742 O O . SER A 1 93 ? -4.682 9.058 20.900 1.00 92.56 93 SER A O 1
ATOM 744 N N . GLU A 1 94 ? -3.441 9.401 19.064 1.00 93.88 94 GLU A N 1
ATOM 745 C CA . GLU A 1 94 ? -3.926 10.761 18.762 1.00 93.88 94 GLU A CA 1
ATOM 746 C C . GLU A 1 94 ? -5.447 10.805 18.571 1.00 93.88 94 GLU A C 1
ATOM 748 O O . GLU A 1 94 ? -6.117 11.727 19.023 1.00 93.88 94 GLU A O 1
ATOM 753 N N . LEU A 1 95 ? -6.005 9.793 17.906 1.00 88.94 95 LEU A N 1
ATOM 754 C CA . LEU A 1 95 ? -7.447 9.662 17.703 1.00 88.94 95 LEU A CA 1
ATOM 755 C C . LEU A 1 95 ? -8.173 9.076 18.924 1.00 88.94 95 LEU A C 1
ATOM 757 O O . LEU A 1 95 ? -9.385 8.877 18.864 1.00 88.94 95 LEU A O 1
ATOM 761 N N . HIS A 1 96 ? -7.446 8.764 20.001 1.00 87.25 96 HIS A N 1
ATOM 762 C CA . HIS A 1 96 ? -7.953 8.129 21.214 1.00 87.25 96 HIS A CA 1
ATOM 763 C C . HIS A 1 96 ? -8.776 6.855 20.956 1.00 87.25 96 HIS A C 1
ATOM 765 O O . HIS A 1 96 ? -9.651 6.510 21.745 1.00 87.25 96 HIS A O 1
ATOM 771 N N . LEU A 1 97 ? -8.472 6.108 19.887 1.00 84.00 97 LEU A N 1
ATOM 772 C CA . LEU A 1 97 ? -9.211 4.886 19.531 1.00 84.00 97 LEU A CA 1
ATOM 773 C C . LEU A 1 97 ? -9.016 3.758 20.558 1.00 84.00 97 LEU A C 1
ATOM 775 O O . LEU A 1 97 ? -9.828 2.843 20.624 1.00 84.00 97 LEU A O 1
ATOM 779 N N . GLN A 1 98 ? -7.940 3.826 21.348 1.00 86.06 98 GLN A N 1
ATOM 780 C CA . GLN A 1 98 ? -7.648 2.887 22.437 1.00 86.06 98 GLN A CA 1
ATOM 781 C C . GLN A 1 98 ? -8.461 3.196 23.705 1.00 86.06 98 GLN A C 1
ATOM 783 O O . GLN A 1 98 ? -8.566 2.349 24.589 1.00 86.06 98 GLN A O 1
ATOM 788 N N . HIS A 1 99 ? -8.987 4.420 23.840 1.00 82.69 99 HIS A N 1
ATOM 789 C CA . HIS A 1 99 ? -9.713 4.828 25.036 1.00 82.69 99 HIS A CA 1
ATOM 790 C C . HIS A 1 99 ? -11.184 4.462 24.898 1.00 82.69 99 HIS A C 1
ATOM 792 O O . HIS A 1 99 ? -11.888 4.923 23.999 1.00 82.69 99 HIS A O 1
ATOM 798 N N . TYR A 1 100 ? -11.666 3.652 25.835 1.00 78.31 100 TYR A N 1
ATOM 799 C CA . TYR A 1 100 ? -13.084 3.370 25.948 1.00 78.31 100 TYR A CA 1
ATOM 800 C C . TYR A 1 100 ? -13.830 4.646 26.360 1.00 78.31 100 TYR A C 1
ATOM 802 O O . TYR A 1 100 ? -13.658 5.147 27.470 1.00 78.31 100 TYR A O 1
ATOM 810 N N . SER A 1 101 ? -14.661 5.173 25.459 1.00 73.50 101 SER A N 1
ATOM 811 C CA . SER A 1 101 ? -15.561 6.287 25.750 1.00 73.50 101 SER A CA 1
ATOM 812 C C . SER A 1 101 ? -16.999 5.769 25.844 1.00 73.50 101 SER A C 1
ATOM 814 O O . SER A 1 101 ? -17.592 5.437 24.814 1.00 73.50 101 SER A O 1
ATOM 816 N N . PRO A 1 102 ? -17.595 5.710 27.050 1.00 70.75 102 PRO A N 1
ATOM 817 C CA . PRO A 1 102 ? -18.952 5.193 27.239 1.00 70.75 102 PRO A CA 1
ATOM 818 C C . PRO A 1 102 ? -20.035 6.085 26.609 1.00 70.75 102 PRO A C 1
ATOM 820 O O . PRO A 1 102 ? -21.165 5.643 26.424 1.00 70.75 102 PRO A O 1
ATOM 823 N N . LYS A 1 103 ? -19.714 7.340 26.265 1.00 67.56 103 LYS A N 1
ATOM 824 C CA . LYS A 1 103 ? -20.636 8.297 25.635 1.00 67.56 103 LYS A CA 1
ATOM 825 C C . LYS A 1 103 ? -20.043 8.822 24.330 1.00 67.56 103 LYS A C 1
ATOM 827 O O . LYS A 1 103 ? -19.619 9.972 24.238 1.00 67.56 103 LYS A O 1
ATOM 832 N N . HIS A 1 104 ? -20.007 7.973 23.307 1.00 62.69 104 HIS A N 1
ATOM 833 C CA . HIS A 1 104 ? -19.553 8.375 21.978 1.00 62.69 104 HIS A CA 1
ATOM 834 C C . HIS A 1 104 ? -20.625 9.235 21.279 1.00 62.69 104 HIS A C 1
ATOM 836 O O . HIS A 1 104 ? -21.493 8.727 20.573 1.00 62.69 104 HIS A O 1
ATOM 842 N N . THR A 1 105 ? -20.574 10.557 21.466 1.00 66.69 105 THR A N 1
ATOM 843 C CA . THR A 1 105 ? -21.560 11.522 20.928 1.00 66.69 105 THR A CA 1
ATOM 844 C C . THR A 1 105 ? -21.669 11.520 19.399 1.00 66.69 105 THR A C 1
ATOM 846 O O . THR A 1 105 ? -22.694 11.919 18.857 1.00 66.69 105 THR A O 1
ATOM 849 N N . SER A 1 106 ? -20.637 11.045 18.695 1.00 68.75 106 SER A N 1
ATOM 850 C CA . SER A 1 106 ? -20.565 11.059 17.227 1.00 68.75 106 SER A CA 1
ATOM 851 C C . SER A 1 106 ? -21.362 9.930 16.545 1.00 68.75 106 SER A C 1
ATOM 853 O O . SER A 1 106 ? -21.677 10.033 15.361 1.00 68.75 106 SER A O 1
ATOM 855 N N . ASN A 1 107 ? -21.739 8.857 17.259 1.00 72.62 107 ASN A N 1
ATOM 856 C CA . ASN A 1 107 ? -22.517 7.767 16.657 1.00 72.62 107 ASN A CA 1
ATOM 857 C C . ASN A 1 107 ? -23.630 7.259 17.593 1.00 72.62 107 ASN A C 1
ATOM 859 O O . ASN A 1 107 ? -23.390 6.335 18.372 1.00 72.62 107 ASN A O 1
ATOM 863 N N . PRO A 1 108 ? -24.863 7.792 17.484 1.00 67.75 108 PRO A N 1
ATOM 864 C CA . PRO A 1 108 ? -25.983 7.379 18.333 1.00 67.75 108 PRO A CA 1
ATOM 865 C C . PRO A 1 108 ? -26.463 5.945 18.056 1.00 67.75 108 PRO A C 1
ATOM 867 O O . PRO A 1 108 ? -27.267 5.415 18.814 1.00 67.75 108 PRO A O 1
ATOM 870 N N . LYS A 1 109 ? -25.990 5.306 16.975 1.00 76.38 109 LYS A N 1
ATOM 871 C CA . LYS A 1 109 ? -26.314 3.910 16.645 1.00 76.38 109 LYS A CA 1
ATOM 872 C C . LYS A 1 109 ? -25.346 2.903 17.264 1.00 76.38 109 LYS A C 1
ATOM 874 O O . LYS A 1 109 ? -25.550 1.704 17.094 1.00 76.38 109 LYS A O 1
ATOM 879 N N . ASN A 1 110 ? -24.283 3.361 17.926 1.00 70.38 110 ASN A N 1
ATOM 880 C CA . ASN A 1 110 ? -23.318 2.454 18.526 1.00 70.38 110 ASN A CA 1
ATOM 881 C C . ASN A 1 110 ? -23.904 1.883 19.823 1.00 70.38 110 ASN A C 1
ATOM 883 O O . ASN A 1 110 ? -23.963 2.577 20.836 1.00 70.38 110 ASN A O 1
ATOM 887 N N . GLN A 1 111 ? -24.375 0.638 19.780 1.00 69.38 111 GLN A N 1
ATOM 888 C CA . GLN A 1 111 ? -24.750 -0.078 20.994 1.00 69.38 111 GLN A CA 1
ATOM 889 C C . GLN A 1 111 ? -23.474 -0.564 21.691 1.00 69.38 111 GLN A C 1
ATOM 891 O O . GLN A 1 111 ? -22.571 -1.058 21.010 1.00 69.38 111 GLN A O 1
ATOM 896 N N . PRO A 1 112 ? -23.362 -0.423 23.023 1.00 70.19 112 PRO A N 1
ATOM 897 C CA . PRO A 1 112 ? -22.236 -0.994 23.746 1.00 70.19 112 PRO A CA 1
ATOM 898 C C . PRO A 1 112 ? -22.201 -2.504 23.493 1.00 70.19 112 PRO A C 1
ATOM 900 O O . PRO A 1 112 ? -23.231 -3.175 23.575 1.00 70.19 112 PRO A O 1
ATOM 903 N N . VAL A 1 113 ? -21.020 -3.036 23.170 1.00 78.69 113 VAL A N 1
ATOM 904 C CA . VAL A 1 113 ? -20.832 -4.486 23.081 1.00 78.69 113 VAL A CA 1
ATOM 905 C C . VAL A 1 113 ? -21.062 -5.042 24.489 1.00 78.69 113 VAL A C 1
ATOM 907 O O . VAL A 1 113 ? -20.352 -4.627 25.408 1.00 78.69 113 VAL A O 1
ATOM 910 N N . PRO A 1 114 ? -22.062 -5.916 24.698 1.00 77.69 114 PRO A N 1
ATOM 911 C CA . PRO A 1 114 ? -22.319 -6.473 26.016 1.00 77.69 114 PRO A CA 1
ATOM 912 C C . PRO A 1 114 ? -21.116 -7.307 26.451 1.00 77.69 114 PRO A C 1
ATOM 914 O O . PRO A 1 114 ? -20.538 -8.037 25.643 1.00 77.69 114 PRO A O 1
ATOM 917 N N . ASP A 1 115 ? -20.754 -7.222 27.729 1.00 84.00 115 ASP A N 1
ATOM 918 C CA . ASP A 1 115 ? -19.750 -8.113 28.297 1.00 84.00 115 ASP A CA 1
ATOM 919 C C . ASP A 1 115 ? -20.268 -9.555 28.222 1.00 84.00 115 ASP A C 1
ATOM 921 O O . ASP A 1 115 ? -21.180 -9.960 28.948 1.00 84.00 115 ASP A O 1
ATOM 925 N N . LEU A 1 116 ? -19.691 -10.323 27.298 1.00 85.75 116 LEU A N 1
ATOM 926 C CA . LEU A 1 116 ? -20.074 -11.704 27.032 1.00 85.75 116 LEU A CA 1
ATOM 927 C C . LEU A 1 116 ? -19.828 -12.609 28.239 1.00 85.75 116 LEU A C 1
ATOM 929 O O . LEU A 1 116 ? -20.567 -13.578 28.410 1.00 85.75 116 LEU A O 1
ATOM 933 N N . GLN A 1 117 ? -18.831 -12.305 29.077 1.00 84.25 117 GLN A N 1
ATOM 934 C CA . GLN A 1 117 ? -18.567 -13.095 30.276 1.00 84.25 117 GLN A CA 1
ATOM 935 C C . GLN A 1 117 ? -19.656 -12.848 31.311 1.00 84.25 117 GLN A C 1
ATOM 937 O O . GLN A 1 117 ? -20.310 -13.800 31.732 1.00 84.25 117 GLN A O 1
ATOM 942 N N . ALA A 1 118 ? -19.919 -11.587 31.661 1.00 84.81 118 ALA A N 1
ATOM 943 C CA . ALA A 1 118 ? -20.978 -11.244 32.609 1.00 84.81 118 ALA A CA 1
ATOM 944 C C . ALA A 1 118 ? -22.362 -11.719 32.127 1.00 84.81 118 ALA A C 1
ATOM 946 O O . ALA A 1 118 ? -23.125 -12.310 32.895 1.00 84.81 118 ALA A O 1
ATOM 947 N N . ALA A 1 119 ? -22.675 -11.531 30.840 1.00 86.44 119 ALA A N 1
ATOM 948 C CA . ALA A 1 119 ? -23.916 -12.018 30.242 1.00 86.44 119 ALA A CA 1
ATOM 949 C C . ALA A 1 119 ? -23.998 -13.554 30.248 1.00 86.44 119 ALA A C 1
ATOM 951 O O . ALA A 1 119 ? -25.066 -14.110 30.512 1.00 86.44 119 ALA A O 1
ATOM 952 N N . GLY A 1 120 ? -22.880 -14.237 29.988 1.00 83.38 120 GLY A N 1
ATOM 953 C CA . GLY A 1 120 ? -22.768 -15.691 30.058 1.00 83.38 120 GLY A CA 1
ATOM 954 C C . GLY A 1 120 ? -23.001 -16.219 31.471 1.00 83.38 120 GLY A C 1
ATOM 955 O O . GLY A 1 120 ? -23.831 -17.105 31.649 1.00 83.38 120 GLY A O 1
ATOM 956 N N . TYR A 1 121 ? -22.354 -15.626 32.477 1.00 84.69 121 TYR A N 1
ATOM 957 C CA . TYR A 1 121 ? -22.553 -15.977 33.885 1.00 84.69 121 TYR A CA 1
ATOM 958 C C . TYR A 1 121 ? -23.988 -15.742 34.339 1.00 84.69 121 TYR A C 1
ATOM 960 O O . TYR A 1 121 ? -24.573 -16.623 34.962 1.00 84.69 121 TYR A O 1
ATOM 968 N N . LYS A 1 122 ? -24.588 -14.597 33.990 1.00 85.56 122 LYS A N 1
ATOM 969 C CA . LYS A 1 122 ? -25.986 -14.308 34.332 1.00 85.56 122 LYS A CA 1
ATOM 970 C C . LYS A 1 122 ? -26.932 -15.325 33.698 1.00 85.56 122 LYS A C 1
ATOM 972 O O . LYS A 1 122 ? -27.803 -15.837 34.390 1.00 85.56 122 LYS A O 1
ATOM 977 N N . LYS A 1 123 ? -26.727 -15.657 32.417 1.00 83.19 123 LYS A N 1
ATOM 978 C CA . LYS A 1 123 ? -27.513 -16.693 31.729 1.00 83.19 123 LYS A CA 1
ATOM 979 C C . LYS A 1 123 ? -27.316 -18.071 32.345 1.00 83.19 123 LYS A C 1
ATOM 981 O O . LYS A 1 123 ? -28.290 -18.798 32.470 1.00 83.19 123 LYS A O 1
ATOM 986 N N . PHE A 1 124 ? -26.089 -18.416 32.723 1.00 78.75 124 PHE A N 1
ATOM 987 C CA . PHE A 1 124 ? -25.777 -19.692 33.358 1.00 78.75 124 PHE A CA 1
ATOM 988 C C . PHE A 1 124 ? -26.391 -19.796 34.758 1.00 78.75 124 PHE A C 1
ATOM 990 O O . PHE A 1 124 ? -26.917 -20.842 35.107 1.00 78.75 124 PHE A O 1
ATOM 997 N N . ALA A 1 125 ? -26.380 -18.709 35.532 1.00 79.50 125 ALA A N 1
ATOM 998 C CA . ALA A 1 125 ? -27.014 -18.647 36.845 1.00 79.50 125 ALA A CA 1
ATOM 999 C C . ALA A 1 125 ? -28.549 -18.670 36.758 1.00 79.50 125 ALA A C 1
ATOM 1001 O O . ALA A 1 125 ? -29.200 -19.249 37.622 1.00 79.50 125 ALA A O 1
ATOM 1002 N N . SER A 1 126 ? -29.133 -18.053 35.724 1.00 78.88 126 SER A N 1
ATOM 1003 C CA . SER A 1 126 ? -30.587 -18.021 35.527 1.00 78.88 126 SER A CA 1
ATOM 1004 C C . SER A 1 126 ? -31.138 -19.286 34.863 1.00 78.88 126 SER A C 1
ATOM 1006 O O . SER A 1 126 ? -32.307 -19.612 35.045 1.00 78.88 126 SER A O 1
ATOM 1008 N N . SER A 1 127 ? -30.338 -19.998 34.064 1.00 75.50 127 SER A N 1
ATOM 1009 C CA . SER A 1 127 ? -30.727 -21.289 33.495 1.00 75.50 127 SER A CA 1
ATOM 1010 C C . SER A 1 127 ? -30.415 -22.404 34.484 1.00 75.50 127 SER A C 1
ATOM 1012 O O . SER A 1 127 ? -29.261 -22.566 34.871 1.00 75.50 127 SER A O 1
ATOM 1014 N N . SER A 1 128 ? -31.401 -23.222 34.855 1.00 76.06 128 SER A N 1
ATOM 1015 C CA . SER A 1 128 ? -31.105 -24.416 35.647 1.00 76.06 128 SER A CA 1
ATOM 1016 C C . SER A 1 128 ? -30.148 -25.342 34.885 1.00 76.06 128 SER A C 1
ATOM 1018 O O . SER A 1 128 ? -30.183 -25.429 33.650 1.00 76.06 128 SER A O 1
ATOM 1020 N N . LEU A 1 129 ? -29.298 -26.059 35.629 1.00 73.38 129 LEU A N 1
ATOM 1021 C CA . LEU A 1 129 ? -28.369 -27.049 35.073 1.00 73.38 129 LEU A CA 1
ATOM 1022 C C . LEU A 1 129 ? -29.104 -28.069 34.181 1.00 73.38 129 LEU A C 1
ATOM 1024 O O . LEU A 1 129 ? -28.571 -28.521 33.171 1.00 73.38 129 LEU A O 1
ATOM 1028 N N . ASP A 1 130 ? -30.357 -28.374 34.521 1.00 71.50 130 ASP A N 1
ATOM 1029 C CA . ASP A 1 130 ? -31.214 -29.301 33.785 1.00 71.50 130 ASP A CA 1
ATOM 1030 C C . ASP A 1 130 ? -31.589 -28.777 32.394 1.00 71.50 130 ASP A C 1
ATOM 1032 O O . ASP A 1 130 ? -31.472 -29.511 31.412 1.00 71.50 130 ASP A O 1
ATOM 1036 N N . ILE A 1 131 ? -31.956 -27.495 32.273 1.00 78.69 131 ILE A N 1
ATOM 1037 C CA . ILE A 1 131 ? -32.269 -26.866 30.976 1.00 78.69 131 ILE A CA 1
ATOM 1038 C C . ILE A 1 131 ? -31.007 -26.779 30.110 1.00 78.69 131 ILE A C 1
ATOM 1040 O O . ILE A 1 131 ? -31.059 -26.986 28.894 1.00 78.69 131 ILE A O 1
ATOM 1044 N N . PHE A 1 132 ? -29.856 -26.500 30.725 1.00 74.88 132 PHE A N 1
ATOM 1045 C CA . PHE A 1 132 ? -28.574 -26.500 30.024 1.00 74.88 132 PHE A CA 1
ATOM 1046 C C . PHE A 1 132 ? -28.229 -27.896 29.483 1.00 74.88 132 PHE A C 1
ATOM 1048 O O . PHE A 1 132 ? -27.933 -28.040 28.296 1.00 74.88 132 PHE A O 1
ATOM 1055 N N . ASN A 1 133 ? -28.343 -28.934 30.314 1.00 79.88 133 ASN A N 1
ATOM 1056 C CA . ASN A 1 133 ? -28.077 -30.316 29.916 1.00 79.88 133 ASN A CA 1
ATOM 1057 C C . ASN A 1 133 ? -29.027 -30.790 28.804 1.00 79.88 133 ASN A C 1
ATOM 1059 O O . ASN A 1 133 ? -28.579 -31.443 27.860 1.00 79.88 133 ASN A O 1
ATOM 1063 N N . GLN A 1 134 ? -30.307 -30.410 28.856 1.00 81.00 134 GLN A N 1
ATOM 1064 C CA . GLN A 1 134 ? -31.272 -30.702 27.788 1.00 81.00 134 GLN A CA 1
ATOM 1065 C C . GLN A 1 134 ? -30.882 -30.041 26.458 1.00 81.00 134 GLN A C 1
ATOM 1067 O O . GLN A 1 134 ? -30.900 -30.704 25.422 1.00 81.00 134 GLN A O 1
ATOM 1072 N N . LYS A 1 135 ? -30.446 -28.773 26.471 1.00 79.25 135 LYS A N 1
ATOM 1073 C CA . LYS A 1 135 ? -29.965 -28.085 25.257 1.00 79.25 135 LYS A CA 1
ATOM 1074 C C . LYS A 1 135 ? -28.697 -28.717 24.687 1.00 79.25 135 LYS A C 1
ATOM 1076 O O . LYS A 1 135 ? -28.589 -28.869 23.474 1.00 79.25 135 LYS A O 1
ATOM 1081 N N . VAL A 1 136 ? -27.760 -29.128 25.543 1.00 80.62 136 VAL A N 1
ATOM 1082 C CA . VAL A 1 136 ? -26.532 -29.818 25.113 1.00 80.62 136 VAL A CA 1
ATOM 1083 C C . VAL A 1 136 ? -26.851 -31.162 24.453 1.00 80.62 136 VAL A C 1
ATOM 1085 O O . VAL A 1 136 ? -26.217 -31.517 23.459 1.00 80.62 136 VAL A O 1
ATOM 1088 N N . MET A 1 137 ? -27.836 -31.903 24.966 1.00 79.94 137 MET A N 1
ATOM 1089 C CA . MET A 1 137 ? -28.288 -33.155 24.348 1.00 79.94 137 MET A CA 1
ATOM 1090 C C . MET A 1 137 ? -29.011 -32.900 23.018 1.00 79.94 137 MET A C 1
ATOM 1092 O O . MET A 1 137 ? -28.671 -33.535 22.023 1.00 79.94 137 MET A O 1
ATOM 1096 N N . ALA A 1 138 ? -29.888 -31.895 22.948 1.00 80.62 138 ALA A N 1
ATOM 1097 C CA . ALA A 1 138 ? -30.559 -31.502 21.705 1.00 80.62 138 ALA A CA 1
ATOM 1098 C C . ALA A 1 138 ? -29.569 -31.070 20.603 1.00 80.62 138 ALA A C 1
ATOM 1100 O O . ALA A 1 138 ? -29.751 -31.408 19.433 1.00 80.62 138 ALA A O 1
ATOM 1101 N N . TRP A 1 139 ? -28.475 -30.386 20.965 1.00 79.88 139 TRP A N 1
ATOM 1102 C CA . TRP A 1 139 ? -27.397 -30.050 20.026 1.00 79.88 139 TRP A CA 1
ATOM 1103 C C . TRP A 1 139 ? -26.632 -31.272 19.524 1.00 79.88 139 TRP A C 1
ATOM 1105 O O . TRP A 1 139 ? -26.271 -31.314 18.349 1.00 79.88 139 TRP A O 1
ATOM 1115 N N . LYS A 1 140 ? -26.398 -32.276 20.3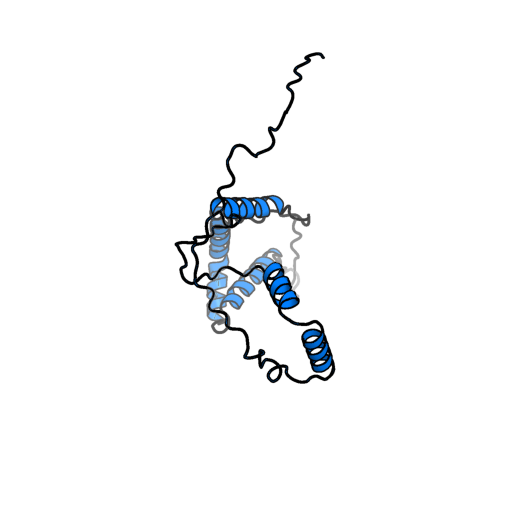80 1.00 80.31 140 LYS A N 1
ATOM 1116 C CA . LYS A 1 140 ? -25.793 -33.549 19.952 1.00 80.31 140 LYS A CA 1
ATOM 1117 C C . LYS A 1 140 ? -26.690 -34.307 18.973 1.00 80.31 140 LYS A C 1
ATOM 1119 O O . LYS A 1 140 ? -26.176 -34.984 18.089 1.00 80.31 140 LYS A O 1
ATOM 1124 N N . GLU A 1 141 ? -28.002 -34.177 19.127 1.00 84.75 141 GLU A N 1
ATOM 1125 C CA . GLU A 1 141 ? -29.012 -34.832 18.289 1.00 84.75 141 GLU A CA 1
ATOM 1126 C C . GLU A 1 141 ? -29.370 -34.026 17.026 1.00 84.75 141 GLU A C 1
ATOM 1128 O O . GLU A 1 141 ? -30.071 -34.530 16.151 1.00 84.75 141 GLU A O 1
ATOM 1133 N N . GLY A 1 142 ? -28.853 -32.798 16.886 1.00 73.94 142 GLY A N 1
ATOM 1134 C CA . GLY A 1 142 ? -29.045 -31.956 15.700 1.00 73.94 142 GLY A CA 1
ATOM 1135 C C . GLY A 1 142 ? -30.428 -31.305 15.595 1.00 73.94 142 GLY A C 1
ATOM 1136 O O . GLY A 1 142 ? -30.813 -30.868 14.510 1.00 73.94 142 GLY A O 1
ATOM 1137 N N . ILE A 1 143 ? -31.179 -31.228 16.697 1.00 73.19 143 ILE A N 1
ATOM 1138 C CA . ILE A 1 143 ? -32.512 -30.617 16.735 1.00 73.19 143 ILE A CA 1
ATOM 1139 C C . ILE A 1 143 ? -32.356 -29.102 16.943 1.00 73.19 143 ILE A C 1
ATOM 1141 O O . ILE A 1 143 ? -31.694 -28.655 17.883 1.00 73.19 143 ILE A O 1
ATOM 1145 N N . ALA A 1 144 ? -32.948 -28.295 16.053 1.00 58.09 144 ALA A N 1
ATOM 1146 C CA . ALA A 1 144 ? -32.923 -26.837 16.153 1.00 58.09 144 ALA A CA 1
ATOM 1147 C C . ALA A 1 144 ? -33.637 -26.384 17.437 1.00 58.09 144 ALA A C 1
ATOM 1149 O O . ALA A 1 144 ? -34.798 -26.702 17.677 1.00 58.09 144 ALA A O 1
ATOM 1150 N N . SER A 1 145 ? -32.921 -25.645 18.283 1.00 56.56 145 SER A N 1
ATOM 1151 C CA . SER A 1 145 ? -33.305 -25.309 19.657 1.00 56.56 145 SER A CA 1
ATOM 1152 C C . SER A 1 145 ? -34.376 -24.211 19.775 1.00 56.56 145 SER A C 1
ATOM 1154 O O . SER A 1 145 ? -34.297 -23.393 20.692 1.00 56.56 145 SER A O 1
ATOM 1156 N N . GLU A 1 146 ? -35.336 -24.138 18.852 1.00 55.75 146 GLU A N 1
ATOM 1157 C CA . GLU A 1 146 ? -36.379 -23.099 18.854 1.00 55.75 146 GLU A CA 1
ATOM 1158 C C . GLU A 1 146 ? -37.586 -23.453 19.745 1.00 55.75 146 GLU A C 1
ATOM 1160 O O . GLU A 1 146 ? -38.332 -22.562 20.136 1.00 55.75 146 GLU A O 1
ATOM 1165 N N . GLU A 1 147 ? -37.750 -24.713 20.168 1.00 52.34 147 GLU A N 1
ATOM 1166 C CA . GLU A 1 147 ? -38.934 -25.143 20.942 1.00 52.34 147 GLU A CA 1
ATOM 1167 C C . GLU A 1 147 ? -38.752 -25.171 22.473 1.00 52.34 147 GLU A C 1
ATOM 1169 O O . GLU A 1 147 ? -39.724 -25.317 23.212 1.00 52.34 147 GLU A O 1
ATOM 1174 N N . PHE A 1 148 ? -37.534 -24.978 22.989 1.00 52.09 148 PHE A N 1
ATOM 1175 C CA . PHE A 1 148 ? -37.238 -25.100 24.431 1.00 52.09 148 PHE A CA 1
ATOM 1176 C C . PHE A 1 148 ? -37.193 -23.763 25.189 1.00 52.09 148 PHE A C 1
ATOM 1178 O O . PHE A 1 148 ? -36.780 -23.720 26.347 1.00 52.09 148 PHE A O 1
ATOM 1185 N N . SER A 1 149 ? -37.586 -22.654 24.559 1.00 46.47 149 SER A N 1
ATOM 1186 C CA . SER A 1 149 ? -37.608 -21.318 25.173 1.00 46.47 149 SER A CA 1
ATOM 1187 C C . SER A 1 149 ? -38.989 -20.891 25.673 1.00 46.47 149 SER A C 1
ATOM 1189 O O . SER A 1 149 ? -39.258 -19.695 25.749 1.00 46.47 149 SER A O 1
ATOM 1191 N N . LYS A 1 150 ? -39.872 -21.830 26.038 1.00 47.00 150 LYS A N 1
ATOM 1192 C CA . LYS A 1 150 ? -40.945 -21.488 26.978 1.00 47.00 150 LYS A CA 1
ATOM 1193 C C . LYS A 1 150 ? -40.296 -21.303 28.344 1.00 47.00 150 LYS A C 1
ATOM 1195 O O . LYS A 1 150 ? -40.100 -22.259 29.089 1.00 47.00 150 LYS A O 1
ATOM 1200 N N . GLU A 1 151 ? -39.873 -20.070 28.602 1.00 49.84 151 GLU A N 1
ATOM 1201 C CA . GLU A 1 151 ? -39.564 -19.601 29.947 1.00 49.84 151 GLU A CA 1
ATOM 1202 C C . GLU A 1 151 ? -40.722 -19.996 30.881 1.00 49.84 151 GLU A C 1
ATOM 1204 O O . GLU A 1 151 ? -41.879 -19.984 30.448 1.00 49.84 151 GLU A O 1
ATOM 1209 N N . PRO A 1 152 ? -40.452 -20.392 32.136 1.00 41.44 152 PRO A N 1
ATOM 1210 C CA . PRO A 1 152 ? -41.520 -20.582 33.102 1.00 41.44 152 PRO A CA 1
ATOM 1211 C C . PRO A 1 152 ? -42.248 -19.245 33.304 1.00 41.44 152 PRO A C 1
ATOM 1213 O O . PRO A 1 152 ? -41.739 -18.336 33.956 1.00 41.44 152 PRO A O 1
ATOM 1216 N N . GLU A 1 153 ? -43.445 -19.127 32.723 1.00 43.62 153 GLU A N 1
ATOM 1217 C CA . GLU A 1 153 ? -44.430 -18.097 33.056 1.00 43.62 153 GLU A CA 1
ATOM 1218 C C . GLU A 1 153 ? -44.817 -18.272 34.528 1.00 43.62 153 GLU A C 1
ATOM 1220 O O . GLU A 1 153 ? -45.687 -19.069 34.877 1.00 43.62 153 GLU A O 1
ATOM 1225 N N . GLY A 1 154 ? -44.115 -17.576 35.416 1.00 40.94 154 GLY A N 1
ATOM 1226 C CA . GLY A 1 154 ? -44.401 -17.641 36.842 1.00 40.94 154 GLY A CA 1
ATOM 1227 C C . GLY A 1 154 ? -43.237 -17.171 37.687 1.00 40.94 154 GLY A C 1
ATOM 1228 O O . GLY A 1 154 ? -42.610 -17.996 38.338 1.00 40.94 154 GLY A O 1
ATOM 1229 N N . LEU A 1 155 ? -42.949 -15.868 37.619 1.00 38.62 155 LEU A N 1
ATOM 1230 C CA . LEU A 1 155 ? -42.474 -14.984 38.699 1.00 38.62 155 LEU A CA 1
ATOM 1231 C C . LEU A 1 155 ? -42.039 -13.652 38.059 1.00 38.62 155 LEU A C 1
ATOM 1233 O O . LEU A 1 155 ? -40.869 -13.283 38.050 1.00 38.62 155 LEU A O 1
ATOM 1237 N N . MET A 1 156 ? -43.003 -12.932 37.476 1.00 36.75 156 MET A N 1
ATOM 1238 C CA . MET A 1 156 ? -42.895 -11.476 37.401 1.00 36.75 156 MET A CA 1
ATOM 1239 C C . MET A 1 156 ? -43.305 -10.946 38.775 1.00 36.75 156 MET A C 1
ATOM 1241 O O . MET A 1 156 ? -44.478 -10.668 39.007 1.00 36.75 156 MET A O 1
ATOM 1245 N N . GLU A 1 157 ? -42.354 -10.859 39.702 1.00 37.69 157 GLU A N 1
ATOM 1246 C CA . GLU A 1 157 ? -42.442 -9.803 40.706 1.00 37.69 157 GLU A CA 1
ATOM 1247 C C . GLU A 1 157 ? -42.027 -8.511 39.999 1.00 37.69 157 GLU A C 1
ATOM 1249 O O . GLU A 1 157 ? -40.927 -8.394 39.453 1.00 37.69 157 GLU A O 1
ATOM 1254 N N . GLU A 1 158 ? -42.976 -7.581 39.912 1.00 42.91 158 GLU A N 1
ATOM 1255 C CA . GLU A 1 158 ? -42.740 -6.198 39.522 1.00 42.91 158 GLU A CA 1
ATOM 1256 C C . GLU A 1 158 ? -41.823 -5.533 40.556 1.00 42.91 158 GLU A C 1
ATOM 1258 O O . GLU A 1 158 ? -42.283 -4.784 41.414 1.00 42.91 158 GLU A O 1
ATOM 1263 N N . ASP A 1 159 ? -40.515 -5.750 40.457 1.00 34.16 159 ASP A N 1
ATOM 1264 C CA . ASP A 1 159 ? -39.566 -4.849 41.095 1.00 34.16 159 ASP A CA 1
ATOM 1265 C C . ASP A 1 159 ? -39.336 -3.659 40.168 1.00 34.16 159 ASP A C 1
ATOM 1267 O O . ASP A 1 159 ? -38.558 -3.661 39.210 1.00 34.16 159 ASP A O 1
ATOM 1271 N N . THR A 1 160 ? -40.144 -2.644 40.466 1.00 34.34 160 THR A N 1
ATOM 1272 C CA . THR A 1 160 ? -39.956 -1.227 40.179 1.00 34.34 160 THR A CA 1
ATOM 1273 C C . THR A 1 160 ? -38.512 -0.843 39.856 1.00 34.34 160 THR A C 1
ATOM 1275 O O . THR A 1 160 ? -37.566 -1.225 40.541 1.00 34.34 160 THR A O 1
ATOM 1278 N N . ILE A 1 161 ? -38.366 -0.001 38.832 1.00 38.56 161 ILE A N 1
ATOM 1279 C CA . ILE A 1 161 ? -37.147 0.746 38.519 1.00 38.56 161 ILE A CA 1
ATOM 1280 C C . ILE A 1 161 ? -36.869 1.686 39.703 1.00 38.56 161 ILE A C 1
ATOM 1282 O O . ILE A 1 161 ? -37.268 2.848 39.705 1.00 38.56 161 ILE A O 1
ATOM 1286 N N . GLY A 1 162 ? -36.242 1.142 40.743 1.00 30.92 162 GLY A N 1
ATOM 1287 C CA . GLY A 1 162 ? -35.630 1.879 41.830 1.00 30.92 162 GLY A CA 1
ATOM 1288 C C . GLY A 1 162 ? -34.314 2.453 41.336 1.00 30.92 162 GLY A C 1
ATOM 1289 O O . GLY A 1 162 ? -33.481 1.749 40.768 1.00 30.92 162 GLY A O 1
ATOM 1290 N N . GLU A 1 163 ? -34.181 3.760 41.502 1.00 37.59 163 GLU A N 1
ATOM 1291 C CA . GLU A 1 163 ? -32.973 4.546 41.312 1.00 37.59 163 GLU A CA 1
ATOM 1292 C C . GLU A 1 163 ? -31.718 3.747 41.692 1.00 37.59 163 GLU A C 1
ATOM 1294 O O . GLU A 1 163 ? -31.536 3.360 42.845 1.00 37.59 163 GLU A O 1
ATOM 1299 N N . ASN A 1 164 ? -30.823 3.522 40.726 1.00 35.81 164 ASN A N 1
ATOM 1300 C CA . ASN A 1 164 ? -29.465 3.102 41.043 1.00 35.81 164 ASN A CA 1
ATOM 1301 C C . ASN A 1 164 ? -28.811 4.237 41.840 1.00 35.81 164 ASN A C 1
ATOM 1303 O O . ASN A 1 164 ? -28.260 5.179 41.261 1.00 35.81 164 ASN A O 1
ATOM 1307 N N . GLN A 1 165 ? -28.862 4.133 43.168 1.00 35.34 165 GLN A N 1
ATOM 1308 C CA . GLN A 1 165 ? -27.871 4.742 44.037 1.00 35.34 165 GLN A CA 1
ATOM 1309 C C . GLN A 1 165 ? -26.512 4.230 43.571 1.00 35.34 165 GLN A C 1
ATOM 1311 O O . GLN A 1 165 ? -26.137 3.075 43.766 1.00 35.34 165 GLN A O 1
ATOM 1316 N N . ILE A 1 166 ? -25.787 5.114 42.897 1.00 37.84 166 ILE A N 1
ATOM 1317 C CA . ILE A 1 166 ? -24.341 5.036 42.799 1.00 37.84 166 ILE A CA 1
ATOM 1318 C C . ILE A 1 166 ? -23.865 5.018 44.252 1.00 37.84 166 ILE A C 1
ATOM 1320 O O . ILE A 1 166 ? -23.977 6.029 44.941 1.00 37.84 166 ILE A O 1
ATOM 1324 N N . LEU A 1 167 ? -23.401 3.861 44.729 1.00 37.66 167 LEU A N 1
ATOM 1325 C CA . LEU A 1 167 ? -22.590 3.782 45.937 1.00 37.66 167 LEU A CA 1
ATOM 1326 C C . LEU A 1 167 ? -21.393 4.704 45.702 1.00 37.66 167 LEU A C 1
ATOM 1328 O O . LEU A 1 167 ? -20.483 4.382 44.937 1.00 37.66 167 LEU A O 1
ATOM 1332 N N . ALA A 1 168 ? -21.462 5.897 46.289 1.00 39.88 168 ALA A N 1
ATOM 1333 C CA . ALA A 1 168 ? -20.315 6.756 46.460 1.00 39.88 168 ALA A CA 1
ATOM 1334 C C . ALA A 1 168 ? -19.31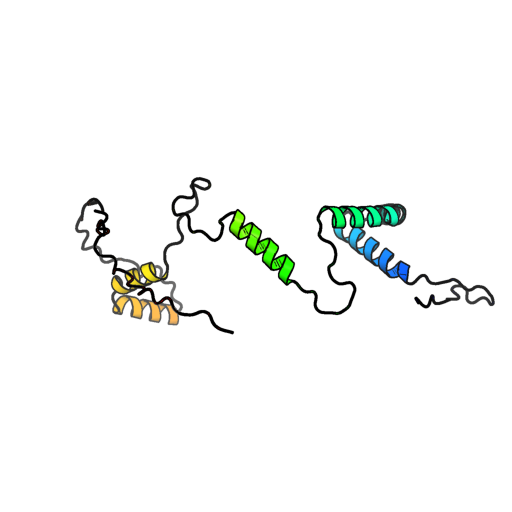7 5.952 47.292 1.00 39.88 168 ALA A C 1
ATOM 1336 O O . ALA A 1 168 ? -19.565 5.644 48.453 1.00 39.88 168 ALA A O 1
ATOM 1337 N N . ILE A 1 169 ? -18.232 5.530 46.654 1.00 40.47 169 ILE A N 1
ATOM 1338 C CA . ILE A 1 169 ? -17.038 5.125 47.378 1.00 40.47 169 ILE A CA 1
ATOM 1339 C C . ILE A 1 169 ? -16.504 6.428 47.964 1.00 40.47 169 ILE A C 1
ATOM 1341 O O . ILE A 1 169 ? -16.103 7.316 47.204 1.00 40.47 169 ILE A O 1
ATOM 1345 N N . ASP A 1 170 ? -16.588 6.572 49.284 1.00 41.78 170 ASP A N 1
ATOM 1346 C CA . ASP A 1 170 ? -15.999 7.707 49.980 1.00 41.78 170 ASP A CA 1
ATOM 1347 C C . ASP A 1 170 ? -14.491 7.740 49.673 1.00 41.78 170 ASP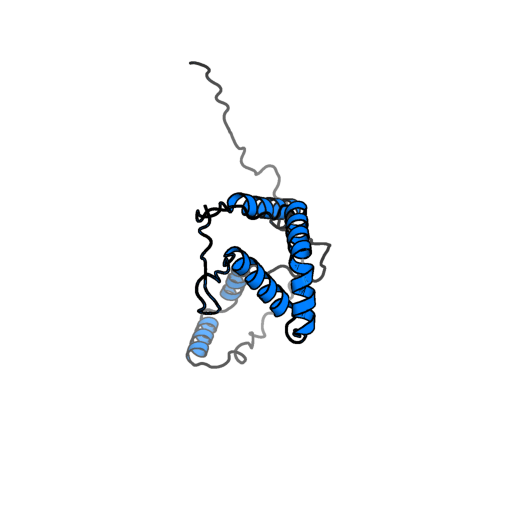 A C 1
ATOM 1349 O O . ASP A 1 170 ? -13.815 6.710 49.756 1.00 41.78 170 ASP A O 1
ATOM 1353 N N . PRO A 1 171 ? -13.927 8.900 49.297 1.00 50.34 171 PRO A N 1
ATOM 1354 C CA . PRO A 1 171 ? -12.512 9.020 48.947 1.00 50.34 171 PRO A CA 1
ATOM 1355 C C . PRO A 1 171 ? -11.549 8.805 50.132 1.00 50.34 171 PRO A C 1
ATOM 1357 O O . PRO A 1 171 ? -10.343 8.955 49.949 1.00 50.34 171 PRO A O 1
ATOM 1360 N N . GLU A 1 172 ? -12.049 8.446 51.318 1.00 49.00 172 GLU A N 1
ATOM 1361 C CA . GLU A 1 172 ? -11.253 8.170 52.521 1.00 49.00 172 GLU A CA 1
ATOM 1362 C C . GLU A 1 172 ? -10.863 6.687 52.692 1.00 49.00 172 GLU A C 1
ATOM 1364 O O . GLU A 1 172 ? -9.993 6.395 53.505 1.00 49.00 172 GLU A O 1
ATOM 1369 N N . ASP A 1 173 ? -11.404 5.762 51.884 1.00 50.47 173 ASP A N 1
ATOM 1370 C CA . ASP A 1 173 ? -11.099 4.315 51.968 1.00 50.47 173 ASP A CA 1
ATOM 1371 C C . ASP A 1 173 ?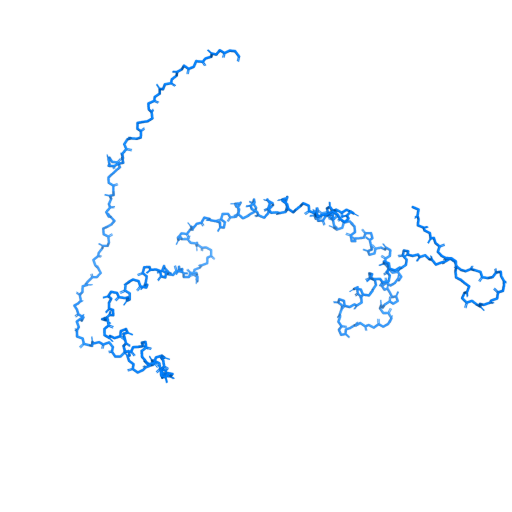 -10.088 3.813 50.911 1.00 50.47 173 ASP A C 1
ATOM 1373 O O . ASP A 1 173 ? -9.935 2.610 50.673 1.00 50.47 173 ASP A O 1
ATOM 1377 N N . LEU A 1 174 ? -9.351 4.719 50.258 1.00 55.12 174 LEU A N 1
ATOM 1378 C CA . LEU A 1 174 ? -8.192 4.330 49.450 1.00 55.12 174 LEU A CA 1
ATOM 1379 C C . LEU A 1 174 ? -6.998 4.053 50.379 1.00 55.12 174 LEU A C 1
ATOM 1381 O O . LEU A 1 174 ? -6.639 4.932 51.161 1.00 55.12 174 LEU A O 1
ATOM 1385 N N . PRO A 1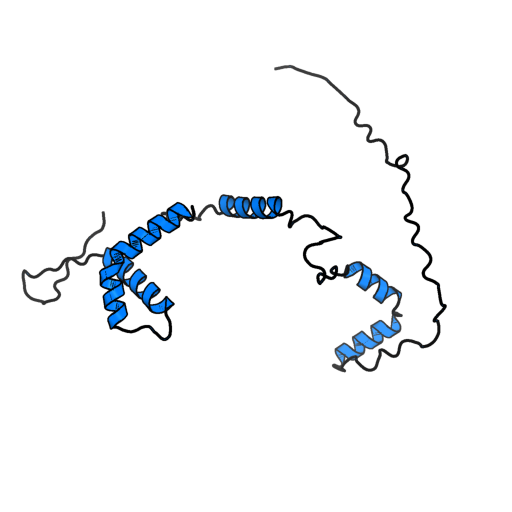 175 ? -6.336 2.881 50.296 1.00 46.84 175 PRO A N 1
ATOM 1386 C CA . PRO A 1 175 ? -5.158 2.618 51.112 1.00 46.84 175 PRO A CA 1
ATOM 1387 C C . PRO A 1 175 ? -4.070 3.650 50.795 1.00 46.84 175 PRO A C 1
ATOM 1389 O O . PRO A 1 175 ? -3.621 3.760 49.650 1.00 46.84 175 PRO A O 1
ATOM 1392 N N . GLU A 1 176 ? -3.657 4.403 51.820 1.00 47.09 176 GLU A N 1
ATOM 1393 C CA . GLU A 1 176 ? -2.497 5.290 51.777 1.00 47.09 176 GLU A CA 1
ATOM 1394 C C . GLU A 1 176 ? -1.293 4.506 51.258 1.00 47.09 176 GLU A C 1
ATOM 1396 O O . GLU A 1 176 ? -0.779 3.584 51.895 1.00 47.09 176 GLU A O 1
ATOM 1401 N N . ASN A 1 177 ? -0.841 4.882 50.067 1.00 46.06 177 ASN A N 1
ATOM 1402 C CA . ASN A 1 177 ? 0.365 4.348 49.474 1.00 46.06 177 ASN A CA 1
ATOM 1403 C C . ASN A 1 177 ? 1.554 4.962 50.232 1.00 46.06 177 ASN A C 1
ATOM 1405 O O . ASN A 1 177 ? 2.077 6.010 49.850 1.00 46.06 177 ASN A O 1
ATOM 1409 N N . GLN A 1 178 ? 1.938 4.340 51.350 1.00 40.94 178 GLN A N 1
ATOM 1410 C CA . GLN A 1 178 ? 3.168 4.644 52.078 1.00 40.94 178 GLN A CA 1
ATOM 1411 C C . GLN A 1 178 ? 4.369 4.233 51.218 1.00 40.94 178 GLN A C 1
ATOM 1413 O O . GLN A 1 178 ? 4.947 3.161 51.384 1.00 40.94 178 GLN A O 1
ATOM 1418 N N . HIS A 1 179 ? 4.750 5.094 50.276 1.00 42.56 179 HIS A N 1
ATOM 1419 C CA . HIS A 1 179 ? 6.104 5.090 49.745 1.00 42.56 179 HIS A CA 1
ATOM 1420 C C . HIS A 1 179 ? 6.970 5.956 50.649 1.00 42.56 179 HIS A C 1
ATOM 1422 O O . HIS A 1 179 ? 7.074 7.172 50.499 1.00 42.56 179 HIS A O 1
ATOM 1428 N N . ASP A 1 180 ? 7.539 5.256 51.624 1.00 41.69 180 ASP A N 1
ATOM 1429 C CA . ASP A 1 180 ? 8.617 5.690 52.489 1.00 41.69 180 ASP A CA 1
ATOM 1430 C C . ASP A 1 180 ? 9.760 6.266 51.641 1.00 41.69 180 ASP A C 1
ATOM 1432 O O . ASP A 1 180 ? 10.280 5.631 50.715 1.00 41.69 180 ASP A O 1
ATOM 1436 N N . GLY A 1 181 ? 10.095 7.520 51.922 1.00 42.19 181 GLY A N 1
ATOM 1437 C CA . GLY A 1 181 ? 11.224 8.201 51.326 1.00 42.19 181 GLY A CA 1
ATOM 1438 C C . GLY A 1 181 ? 12.496 7.786 52.044 1.00 42.19 181 GLY A C 1
ATOM 1439 O O . GLY A 1 181 ? 12.792 8.299 53.117 1.00 42.19 181 GLY A O 1
ATOM 1440 N N . SER A 1 182 ? 13.305 6.943 51.410 1.00 46.62 182 SER A N 1
ATOM 1441 C CA . SER A 1 182 ? 14.730 6.855 51.721 1.00 46.62 182 SER A CA 1
ATOM 1442 C C . SER A 1 182 ? 15.527 7.515 50.601 1.00 46.62 182 SER A C 1
ATOM 1444 O O . SER A 1 182 ? 15.813 6.917 49.564 1.00 46.62 182 SER A O 1
ATOM 1446 N N . ALA A 1 183 ? 15.864 8.782 50.838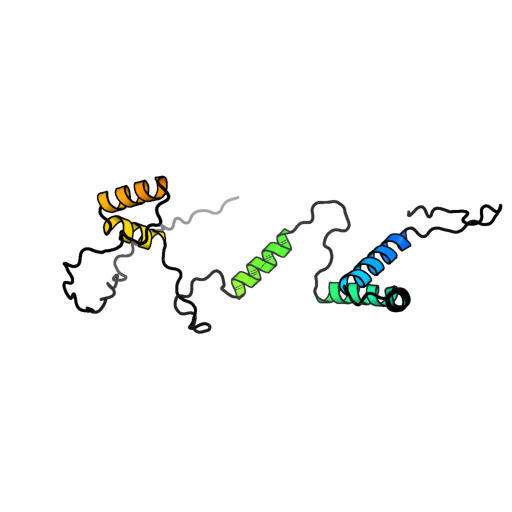 1.00 48.59 183 ALA A N 1
ATOM 1447 C CA . ALA A 1 183 ? 17.085 9.390 50.331 1.00 48.59 183 ALA A CA 1
ATOM 1448 C C . ALA A 1 183 ? 18.321 8.613 50.838 1.00 48.59 183 ALA A C 1
ATOM 1450 O O . ALA A 1 183 ? 18.198 7.856 51.800 1.00 48.59 183 ALA A O 1
ATOM 1451 N N . LEU A 1 184 ? 19.481 8.898 50.224 1.00 45.66 184 LEU A N 1
ATOM 1452 C CA . LEU A 1 184 ? 20.844 8.330 50.370 1.00 45.66 184 LEU A CA 1
ATOM 1453 C C . LEU A 1 184 ? 21.197 7.482 49.129 1.00 45.66 184 LEU A C 1
ATOM 1455 O O . LEU A 1 184 ? 20.461 6.569 48.788 1.00 45.66 184 LEU A O 1
ATOM 1459 N N . HIS A 1 185 ? 22.282 7.699 48.392 1.00 44.81 185 HIS A N 1
ATOM 1460 C CA . HIS A 1 185 ? 23.459 8.539 48.591 1.00 44.81 185 HIS A CA 1
ATOM 1461 C C . HIS A 1 185 ? 24.142 8.713 47.222 1.00 44.81 185 HIS A C 1
ATOM 1463 O O . HIS A 1 185 ? 24.131 7.782 46.416 1.00 44.81 185 HIS A O 1
ATOM 1469 N N . ASP A 1 186 ? 24.725 9.888 46.987 1.00 49.59 186 ASP A N 1
ATOM 1470 C CA . ASP A 1 186 ? 25.855 10.054 46.074 1.00 49.59 186 ASP A CA 1
ATOM 1471 C C . ASP A 1 186 ? 27.020 9.162 46.542 1.00 49.59 186 ASP A C 1
ATOM 1473 O O . ASP A 1 186 ? 27.237 9.067 47.748 1.00 49.59 186 ASP A O 1
ATOM 1477 N N . ASP A 1 187 ? 27.713 8.498 45.611 1.00 53.09 187 ASP A N 1
ATOM 1478 C CA . ASP A 1 187 ? 29.184 8.418 45.530 1.00 53.09 187 ASP A CA 1
ATOM 1479 C C . ASP A 1 187 ? 29.628 7.497 44.363 1.00 53.09 187 ASP A C 1
ATOM 1481 O O . ASP A 1 187 ? 29.075 6.412 44.164 1.00 53.09 187 ASP A O 1
ATOM 1485 N N . ASP A 1 188 ? 30.654 7.991 43.652 1.00 50.62 188 ASP A N 1
ATOM 1486 C CA . ASP A 1 188 ? 31.551 7.413 42.621 1.00 50.62 188 ASP A CA 1
ATOM 1487 C C . ASP A 1 188 ? 31.069 7.153 41.172 1.00 50.62 188 ASP A C 1
ATOM 1489 O O . ASP A 1 188 ? 30.401 6.136 40.872 1.00 50.62 188 ASP A O 1
#

InterPro domains:
  IPR046496 Domain of unknown function DUF6589 [PF20231] (1-76)

Organism: NCBI:txid2316362